Protein AF-A0A1F6ZRH9-F1 (afdb_monomer_lite)

Sequence (198 aa):
MVKKRVEKGTSKGLILGIVGIICFVLMFLVFSIASYLFLIMVVCSIAGLVYSIKDKKKGKKYTLFGIILNITVLLIWALMVLWIVLLIIFNLGDPVGPCAGVKVIIVNARSSDNSITINRLAGGPEVNVVDTKVAVNGALVKITSPEDKSLRELETKTYIVDYDIETGDLIDIAPVIENEEGQQFTCSISDRTKWFKI

Structure (mmCIF, N/CA/C/O backbone):
data_AF-A0A1F6ZRH9-F1
#
_entry.id   AF-A0A1F6ZRH9-F1
#
loop_
_atom_site.group_PDB
_atom_site.id
_atom_site.type_symbol
_atom_site.label_atom_id
_atom_site.label_alt_id
_atom_site.label_comp_id
_atom_site.label_asym_id
_atom_site.label_entity_id
_atom_site.label_seq_id
_atom_site.pdbx_PDB_ins_code
_atom_site.Cartn_x
_atom_site.Cartn_y
_atom_site.Cartn_z
_atom_site.occupancy
_atom_site.B_iso_or_equiv
_atom_site.auth_seq_id
_atom_site.auth_comp_id
_atom_site.auth_asym_id
_atom_site.auth_atom_id
_atom_site.pdbx_PDB_model_num
ATOM 1 N N . MET A 1 1 ? -60.632 -22.561 46.428 1.00 44.16 1 MET A N 1
ATOM 2 C CA . MET A 1 1 ? -59.560 -23.252 45.671 1.00 44.16 1 MET A CA 1
ATOM 3 C C . MET A 1 1 ? -59.434 -22.609 44.296 1.00 44.16 1 MET A C 1
ATOM 5 O O . MET A 1 1 ? -60.432 -22.522 43.598 1.00 44.16 1 MET A O 1
ATOM 9 N N . VAL A 1 2 ? -58.244 -22.122 43.932 1.00 47.97 2 VAL A N 1
ATOM 10 C CA . VAL A 1 2 ? -57.958 -21.429 42.659 1.00 47.97 2 VAL A CA 1
ATOM 11 C C . VAL A 1 2 ? -57.201 -22.379 41.723 1.00 47.97 2 VAL A C 1
ATOM 13 O O . VAL A 1 2 ? -56.220 -22.981 42.152 1.00 47.97 2 VAL A O 1
ATOM 16 N N . LYS A 1 3 ? -57.600 -22.487 40.446 1.00 43.97 3 LYS A N 1
ATOM 17 C CA . LYS A 1 3 ? -56.803 -23.128 39.379 1.00 43.97 3 LYS A CA 1
ATOM 18 C C . LYS A 1 3 ? -56.465 -22.101 38.290 1.00 43.97 3 LYS A C 1
ATOM 20 O O . LYS A 1 3 ? -57.356 -21.610 37.606 1.00 43.97 3 LYS A O 1
ATOM 25 N N . LYS A 1 4 ? -55.170 -21.798 38.135 1.00 46.34 4 LYS A N 1
ATOM 26 C CA . LYS A 1 4 ? -54.579 -21.030 37.021 1.00 46.34 4 LYS A CA 1
ATOM 27 C C . LYS A 1 4 ? -54.373 -21.936 35.795 1.00 46.34 4 LYS A C 1
ATOM 29 O O . LYS A 1 4 ? -53.959 -23.081 35.959 1.00 46.34 4 LYS A O 1
ATOM 34 N N . ARG A 1 5 ? -54.570 -21.405 34.581 1.00 48.31 5 ARG A N 1
ATOM 35 C CA . ARG A 1 5 ? -54.027 -21.950 33.319 1.00 48.31 5 ARG A CA 1
ATOM 36 C C . ARG A 1 5 ? -52.965 -20.995 32.763 1.00 48.31 5 ARG A C 1
ATOM 38 O O . ARG A 1 5 ? -53.116 -19.785 32.875 1.00 48.31 5 ARG A O 1
ATOM 45 N N . VAL A 1 6 ? -51.894 -21.573 32.223 1.00 45.25 6 VAL A N 1
ATOM 46 C CA . VAL A 1 6 ? -50.681 -20.916 31.711 1.00 45.25 6 VAL A CA 1
ATOM 47 C C . VAL A 1 6 ? -50.752 -20.859 30.180 1.00 45.25 6 VAL A C 1
ATOM 49 O O . VAL A 1 6 ? -51.007 -21.883 29.548 1.00 45.25 6 VAL A O 1
ATOM 52 N N . GLU A 1 7 ? -50.532 -19.681 29.595 1.00 47.81 7 GLU A N 1
ATOM 53 C CA . GLU A 1 7 ? -50.403 -19.452 28.147 1.00 47.81 7 GLU A CA 1
ATOM 54 C C . GLU A 1 7 ? -49.028 -19.908 27.616 1.00 47.81 7 GLU A C 1
ATOM 56 O O . GLU A 1 7 ? -47.998 -19.707 28.263 1.00 47.81 7 GLU A O 1
ATOM 61 N N . LYS A 1 8 ? -49.000 -20.510 26.416 1.00 50.59 8 LYS A N 1
ATOM 62 C CA . LYS A 1 8 ? -47.777 -20.893 25.686 1.00 50.59 8 LYS A CA 1
ATOM 63 C C . LYS A 1 8 ? -47.167 -19.663 25.000 1.00 50.59 8 LYS A C 1
ATOM 65 O O . LYS A 1 8 ? -47.669 -19.220 23.974 1.00 50.59 8 LYS A O 1
ATOM 70 N N . GLY A 1 9 ? -46.072 -19.142 25.552 1.00 51.75 9 GLY A N 1
ATOM 71 C CA . GLY A 1 9 ? -45.273 -18.075 24.942 1.00 51.75 9 GLY A CA 1
ATOM 72 C C . GLY A 1 9 ? -44.263 -18.605 23.920 1.00 51.75 9 GLY A C 1
ATOM 73 O O . GLY A 1 9 ? -43.518 -19.543 24.201 1.00 51.75 9 GLY A O 1
ATOM 74 N N . THR A 1 10 ? -44.203 -17.974 22.748 1.00 54.00 10 THR A N 1
ATOM 75 C CA . THR A 1 10 ? -43.068 -18.059 21.820 1.00 54.00 10 THR A CA 1
ATOM 76 C C . THR A 1 10 ? -41.785 -17.644 22.544 1.00 54.00 10 THR A C 1
ATOM 78 O O . THR A 1 10 ? -41.743 -16.631 23.247 1.00 54.00 10 THR A O 1
ATOM 81 N N . SER A 1 11 ? -40.737 -18.461 22.415 1.00 54.62 11 SER A N 1
ATOM 82 C CA . SER A 1 11 ? -39.459 -18.254 23.099 1.00 54.62 11 SER A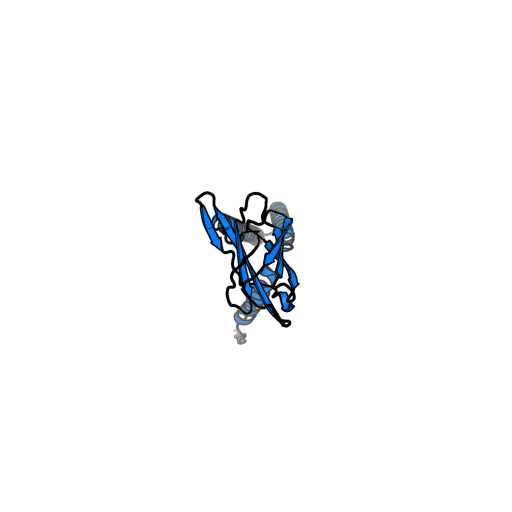 CA 1
ATOM 83 C C . SER A 1 11 ? -38.834 -16.922 22.682 1.00 54.62 11 SER A C 1
ATOM 85 O O . SER A 1 11 ? -38.351 -16.758 21.561 1.00 54.62 11 SER A O 1
ATOM 87 N N . LYS A 1 12 ? -38.807 -15.975 23.624 1.00 51.31 12 LYS A N 1
ATOM 88 C CA . LYS A 1 12 ? -38.198 -14.642 23.491 1.00 51.31 12 LYS A CA 1
ATOM 89 C C . LYS A 1 12 ? -36.699 -14.684 23.136 1.00 51.31 12 LYS A C 1
ATOM 91 O O . LYS A 1 12 ? -36.139 -13.654 22.777 1.00 51.31 12 LYS A O 1
ATOM 96 N N . GLY A 1 13 ? -36.058 -15.855 23.199 1.00 51.09 13 GLY A N 1
ATOM 97 C CA . GLY A 1 13 ? -34.644 -16.039 22.869 1.00 51.09 13 GLY A CA 1
ATOM 98 C C . GLY A 1 13 ? -34.312 -15.862 21.384 1.00 51.09 13 GLY A C 1
ATOM 99 O O . GLY A 1 13 ? -33.250 -15.341 21.065 1.00 51.09 13 GLY A O 1
ATOM 100 N N . LEU A 1 14 ? -35.224 -16.219 20.473 1.00 45.31 14 LEU A N 1
ATOM 101 C CA . LEU A 1 14 ? -34.959 -16.162 19.025 1.00 45.31 14 LEU A CA 1
ATOM 102 C C . LEU A 1 14 ? -34.987 -14.715 18.496 1.00 45.31 14 LEU A C 1
ATOM 104 O O . LEU A 1 14 ? -34.179 -14.335 17.654 1.00 45.31 14 LEU A O 1
ATOM 108 N N . ILE A 1 15 ? -35.845 -13.874 19.082 1.00 54.75 15 ILE A N 1
ATOM 109 C CA . ILE A 1 15 ? -35.899 -12.431 18.803 1.00 54.75 15 ILE A CA 1
ATOM 110 C C . ILE A 1 15 ? -34.685 -11.714 19.423 1.00 54.75 15 ILE A C 1
ATOM 112 O O . ILE A 1 15 ? -34.105 -10.843 18.780 1.00 54.75 15 ILE A O 1
ATOM 116 N N . LEU A 1 16 ? -34.231 -12.121 20.619 1.00 51.47 16 LEU A N 1
ATOM 117 C CA . LEU A 1 16 ? -33.005 -11.581 21.229 1.00 51.47 16 LEU A CA 1
ATOM 118 C C . LEU A 1 16 ? -31.740 -11.899 20.412 1.00 51.47 16 LEU A C 1
ATOM 120 O O . LEU A 1 16 ? -30.844 -11.061 20.331 1.00 51.47 16 LEU A O 1
ATOM 124 N N . GLY A 1 17 ? -31.669 -13.081 19.792 1.00 48.00 17 GLY A N 1
ATOM 125 C CA . GLY A 1 17 ? -30.512 -13.493 18.992 1.00 48.00 17 GLY A CA 1
ATOM 126 C C . GLY A 1 17 ? -30.340 -12.678 17.708 1.00 48.00 17 GLY A C 1
ATOM 127 O O . GLY A 1 17 ? -29.235 -12.248 17.390 1.00 48.00 17 GLY A O 1
ATOM 128 N N . ILE A 1 18 ? -31.436 -12.392 17.002 1.00 54.47 18 ILE A N 1
ATOM 129 C CA . ILE A 1 18 ? -31.397 -11.639 15.737 1.00 54.47 18 ILE A CA 1
ATOM 130 C C . ILE A 1 18 ? -31.107 -10.149 15.989 1.00 54.47 18 ILE A C 1
ATOM 132 O O . ILE A 1 18 ? -30.337 -9.538 15.249 1.00 54.47 18 ILE A O 1
ATOM 136 N N . VAL A 1 19 ? -31.631 -9.578 17.082 1.00 55.22 19 VAL A N 1
ATOM 137 C CA . VAL A 1 19 ? -31.298 -8.203 17.506 1.00 55.22 19 VAL A CA 1
ATOM 138 C C . VAL A 1 19 ? -29.817 -8.084 17.903 1.00 55.22 19 VAL A C 1
ATOM 140 O O . VAL A 1 19 ? -29.183 -7.076 17.601 1.00 55.22 19 VAL A O 1
ATOM 143 N N . GLY A 1 20 ? -29.228 -9.131 18.493 1.00 51.53 20 GLY A N 1
ATOM 144 C CA . GLY A 1 20 ? -27.797 -9.178 18.811 1.00 51.53 20 GLY A CA 1
ATOM 145 C C . GLY A 1 20 ? -26.885 -9.142 17.578 1.00 51.53 20 GLY A C 1
ATOM 146 O O . GLY A 1 20 ? -25.888 -8.424 17.581 1.00 51.53 20 GLY A O 1
ATOM 147 N N . ILE A 1 21 ? -27.251 -9.848 16.502 1.00 48.44 21 ILE A N 1
ATOM 148 C CA . ILE A 1 21 ? -26.458 -9.909 15.259 1.00 48.44 21 ILE A CA 1
ATOM 149 C C . ILE A 1 21 ? -26.486 -8.561 14.519 1.00 48.44 21 ILE A C 1
ATOM 151 O O . ILE A 1 21 ? -25.463 -8.118 14.006 1.00 48.44 21 ILE A O 1
ATOM 155 N N . ILE A 1 22 ? -27.615 -7.847 14.544 1.00 51.41 22 ILE A N 1
ATOM 156 C CA . ILE A 1 22 ? -27.738 -6.515 13.927 1.00 51.41 22 ILE A CA 1
ATOM 157 C C . ILE A 1 22 ? -26.990 -5.447 14.752 1.00 51.41 22 ILE A C 1
ATOM 159 O O . ILE A 1 22 ? -26.312 -4.592 14.182 1.00 51.41 22 ILE A O 1
ATOM 163 N N . CYS A 1 23 ? -27.018 -5.527 16.088 1.00 47.81 23 CYS A N 1
ATOM 164 C CA . CYS A 1 23 ? -26.224 -4.648 16.958 1.00 47.81 23 CYS A CA 1
ATOM 165 C C . CYS A 1 23 ? -24.706 -4.879 16.831 1.00 47.81 23 CYS A C 1
ATOM 167 O O . CYS A 1 23 ? -23.939 -3.924 16.938 1.00 47.81 23 CYS A O 1
ATOM 169 N N . PHE A 1 24 ? -24.263 -6.111 16.560 1.00 50.59 24 PHE A N 1
ATOM 170 C CA . PHE A 1 24 ? -22.852 -6.433 16.316 1.00 50.59 24 PHE A CA 1
ATOM 171 C C . PHE A 1 24 ? -22.341 -5.835 14.992 1.00 50.59 24 PHE A C 1
ATOM 173 O O . PHE A 1 24 ? -21.246 -5.277 14.943 1.00 50.59 24 PHE A O 1
ATOM 180 N N . VAL A 1 25 ? -23.173 -5.853 13.943 1.00 49.31 25 VAL A N 1
ATOM 181 C CA . VAL A 1 25 ? -22.881 -5.213 12.646 1.00 49.31 25 VAL A CA 1
ATOM 182 C C . VAL A 1 25 ? -22.823 -3.678 12.765 1.00 49.31 25 VAL A C 1
ATOM 184 O O . VAL A 1 25 ? -22.003 -3.043 12.107 1.00 49.31 25 VAL A O 1
ATOM 187 N N . LEU A 1 26 ? -23.612 -3.073 13.663 1.00 48.53 26 LEU A N 1
ATOM 188 C CA . LEU A 1 26 ? -23.541 -1.636 13.980 1.00 48.53 26 LEU A CA 1
ATOM 189 C C . LEU A 1 26 ? -22.327 -1.261 14.853 1.00 48.53 26 LEU A C 1
ATOM 191 O O . LEU A 1 26 ? -21.817 -0.147 14.742 1.00 48.53 26 LEU A O 1
ATOM 195 N N . MET A 1 27 ? -21.824 -2.181 15.683 1.00 45.75 27 MET A N 1
ATOM 196 C CA . MET A 1 27 ? -20.649 -1.952 16.537 1.00 45.75 27 MET A CA 1
ATOM 197 C C . MET A 1 27 ? -19.351 -1.729 15.743 1.00 45.75 27 MET A C 1
ATOM 199 O O . MET A 1 27 ? -18.498 -0.961 16.181 1.00 45.75 27 MET A O 1
ATOM 203 N N . PHE A 1 28 ? -19.218 -2.328 14.555 1.00 46.47 28 PHE A N 1
ATOM 204 C CA . PHE A 1 28 ? -18.047 -2.150 13.683 1.00 46.47 28 PHE A CA 1
ATOM 205 C C . PHE A 1 28 ? -17.999 -0.784 12.971 1.00 46.47 28 PHE A C 1
ATOM 207 O O . PHE A 1 28 ? -16.926 -0.330 12.585 1.00 46.47 28 PHE A O 1
ATOM 214 N N . LEU A 1 29 ? -19.135 -0.088 12.847 1.00 44.78 29 LEU A N 1
ATOM 215 C CA . LEU A 1 29 ? -19.239 1.244 12.225 1.00 44.78 29 LEU A CA 1
ATOM 216 C C . LEU A 1 29 ? -18.922 2.400 13.197 1.00 44.78 29 LEU A C 1
ATOM 218 O O . LEU A 1 29 ? -18.727 3.537 12.779 1.00 44.78 29 LEU A O 1
ATOM 222 N N . VAL A 1 30 ? -18.871 2.116 14.503 1.00 47.53 30 VAL A N 1
ATOM 223 C CA . VAL A 1 30 ? -18.966 3.092 15.600 1.00 47.53 30 VAL A CA 1
ATOM 224 C C . VAL A 1 30 ? -17.648 3.221 16.376 1.00 47.53 30 VAL A C 1
ATOM 226 O O . VAL A 1 30 ? -17.654 3.779 17.452 1.00 47.53 30 VAL A O 1
ATOM 229 N N . PHE A 1 31 ? -16.478 2.798 15.890 1.00 50.41 31 PHE A N 1
ATOM 230 C CA . PHE A 1 31 ? -15.234 2.875 16.696 1.00 50.41 31 PHE A CA 1
ATOM 231 C C . PHE A 1 31 ? -14.854 4.302 17.174 1.00 50.41 31 PHE A C 1
ATOM 233 O O . PHE A 1 31 ? -14.264 4.454 18.242 1.00 50.41 31 PHE A O 1
ATOM 240 N N . SER A 1 32 ? -15.263 5.357 16.454 1.00 54.00 32 SER A N 1
ATOM 241 C CA . SER A 1 32 ? -15.067 6.763 16.865 1.00 54.00 32 SER A CA 1
ATOM 242 C C . SER A 1 32 ? -16.185 7.311 17.772 1.00 54.00 32 SER A C 1
ATOM 244 O O . SER A 1 32 ? -15.924 8.146 18.627 1.00 54.00 32 SER A O 1
ATOM 246 N N . ILE A 1 33 ? -17.420 6.813 17.647 1.00 53.22 33 ILE A N 1
ATOM 247 C CA . ILE A 1 33 ? -18.576 7.223 18.473 1.00 53.22 33 ILE A CA 1
ATOM 248 C C . ILE A 1 33 ? -18.692 6.347 19.744 1.00 53.22 33 ILE A C 1
ATOM 250 O O . ILE A 1 33 ? -19.199 6.796 20.771 1.00 53.22 33 ILE A O 1
ATOM 254 N N . ALA A 1 34 ? -18.163 5.121 19.713 1.00 53.72 34 ALA A N 1
ATOM 255 C CA . ALA A 1 34 ? -18.126 4.156 20.810 1.00 53.72 34 ALA A CA 1
ATOM 256 C C . ALA A 1 34 ? -17.319 4.692 21.984 1.00 53.72 34 ALA A C 1
ATOM 258 O O . ALA A 1 34 ? -17.751 4.537 23.117 1.00 53.72 34 ALA A O 1
ATOM 259 N N . SER A 1 35 ? -16.190 5.357 21.730 1.00 57.44 35 SER A N 1
ATOM 260 C CA . SER A 1 35 ? -15.377 5.971 22.782 1.00 57.44 35 SER A CA 1
ATOM 261 C C . SER A 1 35 ? -16.138 7.088 23.510 1.00 57.44 35 SER A C 1
ATOM 263 O O . SER A 1 35 ? -16.121 7.128 24.740 1.00 57.44 35 SER A O 1
ATOM 265 N N . TYR A 1 36 ? -16.890 7.929 22.786 1.00 55.28 36 TYR A N 1
ATOM 266 C CA . TYR A 1 36 ? -17.735 8.979 23.374 1.00 55.28 36 TYR A CA 1
ATOM 267 C C . TYR A 1 36 ? -18.947 8.419 24.130 1.00 55.28 36 TYR A C 1
ATOM 269 O O . TYR A 1 36 ? -19.204 8.824 25.264 1.00 55.28 36 TYR A O 1
ATOM 277 N N . LEU A 1 37 ? -19.677 7.459 23.552 1.00 58.84 37 LEU A N 1
ATOM 278 C CA . LEU A 1 37 ? -20.804 6.797 24.225 1.00 58.84 37 LEU A CA 1
ATOM 279 C C . LEU A 1 37 ? -20.344 6.004 25.455 1.00 58.84 37 LEU A C 1
ATOM 281 O O . LEU A 1 37 ? -21.040 5.967 26.470 1.00 58.84 37 LEU A O 1
ATOM 285 N N . PHE A 1 38 ? -19.152 5.413 25.392 1.00 62.06 38 PHE A N 1
ATOM 286 C CA . PHE A 1 38 ? -18.534 4.714 26.509 1.00 62.06 38 PHE A CA 1
ATOM 287 C C . PHE A 1 38 ? -18.143 5.680 27.634 1.00 62.06 38 PHE A C 1
ATOM 289 O O . PHE A 1 38 ? -18.463 5.417 28.792 1.00 62.06 38 PHE A O 1
ATOM 296 N N . LEU A 1 39 ? -17.553 6.837 27.308 1.00 57.44 39 LEU A N 1
ATOM 297 C CA . LEU A 1 39 ? -17.257 7.884 28.290 1.00 57.44 39 LEU A CA 1
ATOM 298 C C . LEU A 1 39 ? -18.534 8.344 29.015 1.00 57.44 39 LEU A C 1
ATOM 300 O O . LEU A 1 39 ? -18.553 8.444 30.241 1.00 57.44 39 LEU A O 1
ATOM 304 N N . ILE A 1 40 ? -19.627 8.545 28.271 1.00 61.84 40 ILE A N 1
ATOM 305 C CA . ILE A 1 40 ? -20.936 8.913 28.829 1.00 61.84 40 ILE A CA 1
ATOM 306 C C . ILE A 1 40 ? -21.470 7.804 29.752 1.00 61.84 40 ILE A C 1
ATOM 308 O O . ILE A 1 40 ? -21.906 8.098 30.864 1.00 61.84 40 ILE A O 1
ATOM 312 N N . MET A 1 41 ? -21.387 6.528 29.354 1.00 62.91 41 MET A N 1
ATOM 313 C CA . MET A 1 41 ? -21.817 5.399 30.194 1.00 62.91 41 MET A CA 1
ATOM 314 C C . MET A 1 41 ? -21.010 5.271 31.492 1.00 62.91 41 MET A C 1
ATOM 316 O O . MET A 1 41 ? -21.591 4.986 32.545 1.00 62.91 41 MET A O 1
ATOM 320 N N . VAL A 1 42 ? -19.697 5.509 31.445 1.00 62.78 42 VAL A N 1
ATOM 321 C CA . VAL A 1 42 ? -18.833 5.517 32.635 1.00 62.78 42 VAL A CA 1
ATOM 322 C C . VAL A 1 42 ? -19.230 6.660 33.570 1.00 62.78 42 VAL A C 1
ATOM 324 O O . VAL A 1 42 ? -19.456 6.425 34.758 1.00 62.78 42 VAL A O 1
ATOM 327 N N . VAL A 1 43 ? -19.415 7.874 33.044 1.00 64.56 43 VAL A N 1
ATOM 328 C CA . VAL A 1 43 ? -19.846 9.040 33.835 1.00 64.56 43 VAL A CA 1
ATOM 329 C C . VAL A 1 43 ? -21.217 8.800 34.476 1.00 64.56 43 VAL A C 1
ATOM 331 O O . VAL A 1 43 ? -21.385 9.035 35.674 1.00 64.56 43 VAL A O 1
ATOM 334 N N . CYS A 1 44 ? -22.186 8.262 33.729 1.00 64.81 44 CYS A N 1
ATOM 335 C CA . CYS A 1 44 ? -23.506 7.919 34.259 1.00 64.81 44 CYS A CA 1
ATOM 336 C C . CYS A 1 44 ? -23.447 6.818 35.331 1.00 64.81 44 CYS A C 1
ATOM 338 O O . CYS A 1 44 ? -24.184 6.889 36.315 1.00 64.81 44 CYS A O 1
ATOM 340 N N . SER A 1 45 ? -22.560 5.829 35.184 1.00 62.91 45 SER A N 1
ATOM 341 C CA . SER A 1 45 ? -22.399 4.739 36.159 1.00 62.91 45 SER A CA 1
ATOM 342 C C . SER A 1 45 ? -21.746 5.210 37.460 1.00 62.91 45 SER A C 1
ATOM 344 O O . SER A 1 45 ? -22.190 4.812 38.542 1.00 62.91 45 SER A O 1
ATOM 346 N N . ILE A 1 46 ? -20.758 6.109 37.375 1.00 66.12 46 ILE A N 1
ATOM 347 C CA . ILE A 1 46 ? -20.132 6.756 38.539 1.00 66.12 46 ILE A CA 1
ATOM 348 C C . ILE A 1 46 ? -21.149 7.651 39.250 1.00 66.12 46 ILE A C 1
ATOM 350 O O . ILE A 1 46 ? -21.313 7.552 40.467 1.00 66.12 46 ILE A O 1
ATOM 354 N N . ALA A 1 47 ? -21.887 8.478 38.502 1.00 64.94 47 ALA A N 1
ATOM 355 C CA . ALA A 1 47 ? -22.938 9.319 39.065 1.00 64.94 47 ALA A CA 1
ATOM 356 C C . ALA A 1 47 ? -24.008 8.468 39.769 1.00 64.94 47 ALA A C 1
ATOM 358 O O . ALA A 1 47 ? -24.344 8.727 40.925 1.00 64.94 47 ALA A O 1
ATOM 359 N N . GLY A 1 48 ? -24.489 7.400 39.124 1.00 66.12 48 GLY A N 1
ATOM 360 C CA . GLY A 1 48 ? -25.459 6.467 39.699 1.00 66.12 48 GLY A CA 1
ATOM 361 C C . GLY A 1 48 ? -24.966 5.792 40.983 1.00 66.12 48 GLY A C 1
ATOM 362 O O . GLY A 1 48 ? -25.733 5.666 41.939 1.00 66.12 48 GLY A O 1
ATOM 363 N N . LEU A 1 49 ? -23.682 5.427 41.052 1.00 65.19 49 LEU A N 1
ATOM 364 C CA . LEU A 1 49 ? -23.071 4.867 42.258 1.00 65.19 49 LEU A CA 1
ATOM 365 C C . LEU A 1 49 ? -23.016 5.897 43.397 1.00 65.19 49 LEU A C 1
ATOM 367 O O . LEU A 1 49 ? -23.421 5.591 44.518 1.00 65.19 49 LEU A O 1
ATOM 371 N N . VAL A 1 50 ? -22.595 7.134 43.112 1.00 68.56 50 VAL A N 1
ATOM 372 C CA . VAL A 1 50 ? -22.553 8.231 44.097 1.00 68.56 50 VAL A CA 1
ATOM 373 C C . VAL A 1 50 ? -23.952 8.534 44.638 1.00 68.56 50 VAL A C 1
ATOM 375 O O . VAL A 1 50 ? -24.134 8.633 45.855 1.00 68.56 50 VAL A O 1
ATOM 378 N N . TYR A 1 51 ? -24.962 8.615 43.766 1.00 65.56 51 TYR A N 1
ATOM 379 C CA . TYR A 1 51 ? -26.350 8.806 44.191 1.00 65.56 51 TYR A CA 1
ATOM 380 C C . TYR A 1 51 ? -26.867 7.609 44.995 1.00 65.56 51 TYR A C 1
ATOM 382 O O . TYR A 1 51 ? -27.517 7.810 46.018 1.00 65.56 51 TYR A O 1
ATOM 390 N N . SER A 1 52 ? -26.527 6.374 44.613 1.00 61.72 52 SER A N 1
ATOM 391 C CA . SER A 1 52 ? -26.930 5.175 45.358 1.00 61.72 52 SER A CA 1
ATOM 392 C C . SER A 1 52 ? -26.283 5.071 46.743 1.00 61.72 52 SER A C 1
ATOM 394 O O . SER A 1 52 ? -26.888 4.483 47.638 1.00 61.72 52 SER A O 1
ATOM 396 N N . ILE A 1 53 ? -25.072 5.600 46.936 1.00 65.44 53 ILE A N 1
ATOM 397 C CA . ILE A 1 53 ? -24.401 5.637 48.246 1.00 65.44 53 ILE A CA 1
ATOM 398 C C . ILE A 1 53 ? -25.005 6.738 49.130 1.00 65.44 53 ILE A C 1
ATOM 400 O O . ILE A 1 53 ? -25.139 6.564 50.345 1.00 65.44 53 ILE A O 1
ATOM 404 N N . LYS A 1 54 ? -25.399 7.866 48.525 1.00 63.97 54 LYS A N 1
ATOM 405 C CA . LYS A 1 54 ? -26.008 9.005 49.225 1.00 63.97 54 LYS A CA 1
ATOM 406 C C . LYS A 1 54 ? -27.454 8.718 49.646 1.00 63.97 54 LYS A C 1
ATOM 408 O O . LYS A 1 54 ? -27.883 9.144 50.717 1.00 63.97 54 LYS A O 1
ATOM 413 N N . ASP A 1 55 ? -28.183 7.940 48.851 1.00 60.53 55 ASP A N 1
ATOM 414 C CA . ASP A 1 55 ? -29.590 7.599 49.067 1.00 60.53 55 ASP A CA 1
ATOM 415 C C . ASP A 1 55 ? -29.731 6.310 49.913 1.00 60.53 55 ASP A C 1
ATOM 417 O O . ASP A 1 55 ? -30.265 5.291 49.475 1.00 60.53 55 ASP A O 1
ATOM 421 N N . LYS A 1 56 ? -29.253 6.347 51.170 1.00 56.28 56 LYS A N 1
ATOM 422 C CA . LYS A 1 56 ? -29.276 5.212 52.132 1.00 56.28 56 LYS A CA 1
ATOM 423 C C . LYS A 1 56 ? -30.681 4.659 52.457 1.00 56.28 56 LYS A C 1
ATOM 425 O O . LYS A 1 56 ? -30.799 3.701 53.218 1.00 56.28 56 LYS A O 1
ATOM 430 N N . LYS A 1 57 ? -31.751 5.263 51.926 1.00 56.88 57 LYS A N 1
ATOM 431 C CA . LYS A 1 57 ? -33.154 4.907 52.196 1.00 56.88 57 LYS A CA 1
ATOM 432 C C . LYS A 1 57 ? -33.761 3.919 51.193 1.00 56.88 57 LYS A C 1
ATOM 434 O O . LYS A 1 57 ? -34.838 3.391 51.464 1.00 56.88 57 LYS A O 1
ATOM 439 N N . LYS A 1 58 ? -33.107 3.631 50.062 1.00 56.00 58 LYS A N 1
ATOM 440 C CA . LYS A 1 58 ? -33.602 2.647 49.082 1.00 56.00 58 LYS A CA 1
ATOM 441 C C . LYS A 1 58 ? -33.000 1.274 49.376 1.00 56.00 58 LYS A C 1
ATOM 443 O O . LYS A 1 58 ? -31.794 1.132 49.529 1.00 56.00 58 LYS A O 1
ATOM 448 N N . GLY A 1 59 ? -33.861 0.267 49.534 1.00 61.94 59 GLY A N 1
ATOM 449 C CA . GLY A 1 59 ? -33.497 -1.041 50.089 1.00 61.94 59 GLY A CA 1
ATOM 450 C C . GLY A 1 59 ? -32.333 -1.746 49.378 1.00 61.94 59 GLY A C 1
ATOM 451 O O . GLY A 1 59 ? -32.133 -1.577 48.175 1.00 61.94 59 GLY A O 1
ATOM 452 N N . LYS A 1 60 ? -31.624 -2.608 50.130 1.00 66.12 60 LYS A N 1
ATOM 453 C CA . LYS A 1 60 ? -30.394 -3.347 49.752 1.00 66.12 60 LYS A CA 1
ATOM 454 C C . LYS A 1 60 ? -30.338 -3.880 48.310 1.00 66.12 60 LYS A C 1
ATOM 456 O O . LYS A 1 60 ? -29.257 -3.960 47.740 1.00 66.12 60 LYS A O 1
ATOM 461 N N . LYS A 1 61 ? -31.477 -4.255 47.717 1.00 69.25 61 LYS A N 1
ATOM 462 C CA . LYS A 1 61 ? -31.562 -4.819 46.359 1.00 69.25 61 LYS A CA 1
ATOM 463 C C . LYS A 1 61 ? -31.164 -3.824 45.258 1.00 69.25 61 LYS A C 1
ATOM 465 O O . LYS A 1 61 ? -30.512 -4.229 44.303 1.00 69.25 61 LYS A O 1
ATOM 470 N N . TYR A 1 62 ? -31.512 -2.542 45.398 1.00 62.78 62 TYR A N 1
ATOM 471 C CA . TYR A 1 62 ? -31.204 -1.521 44.385 1.00 62.78 62 TYR A CA 1
ATOM 472 C C . TYR A 1 62 ? -29.727 -1.123 44.407 1.00 62.78 62 TYR A C 1
ATOM 474 O O . TYR A 1 62 ? -29.108 -0.980 43.356 1.00 62.78 62 TYR A O 1
ATOM 482 N N . THR A 1 63 ? -29.142 -1.040 45.603 1.00 67.56 63 THR A N 1
ATOM 483 C CA . THR A 1 63 ? -27.704 -0.815 45.782 1.00 67.56 63 THR A CA 1
ATOM 484 C C . THR A 1 63 ? -26.890 -1.974 45.207 1.00 67.56 63 THR A C 1
ATOM 486 O O . THR A 1 63 ? -25.915 -1.748 44.499 1.00 67.56 63 THR A O 1
ATOM 489 N N . LEU A 1 64 ? -27.322 -3.221 45.445 1.00 71.75 64 LEU A N 1
ATOM 490 C CA . LEU A 1 64 ? -26.655 -4.409 44.907 1.00 71.75 64 LEU A CA 1
ATOM 491 C C . LEU A 1 64 ? -26.676 -4.429 43.369 1.00 71.75 64 LEU A C 1
ATOM 493 O O . LEU A 1 64 ? -25.656 -4.708 42.747 1.00 71.75 64 LEU A O 1
ATOM 497 N N . PHE A 1 65 ? -27.814 -4.086 42.756 1.00 71.44 65 PHE A N 1
ATOM 498 C CA . PHE A 1 65 ? -27.936 -4.014 41.298 1.00 71.44 65 PHE A CA 1
ATOM 499 C C . PHE A 1 65 ? -27.008 -2.951 40.690 1.00 71.44 65 PHE A C 1
ATOM 501 O O . PHE A 1 65 ? -26.336 -3.225 39.699 1.00 71.44 65 PHE A O 1
ATOM 508 N N . GLY A 1 66 ? -26.905 -1.769 41.311 1.00 67.81 66 GLY A N 1
ATOM 509 C CA . GLY A 1 66 ? -26.001 -0.705 40.855 1.00 67.81 66 GLY A CA 1
ATOM 510 C C . GLY A 1 66 ? -24.515 -1.076 40.943 1.00 67.81 66 GLY A C 1
ATOM 511 O O . GLY A 1 66 ? -23.731 -0.690 40.074 1.00 67.81 66 GLY A O 1
ATOM 512 N N . ILE A 1 67 ? -24.133 -1.862 41.955 1.00 74.12 67 ILE A N 1
ATOM 513 C CA . ILE A 1 67 ? -22.770 -2.395 42.098 1.00 74.12 67 ILE A CA 1
ATOM 514 C C . ILE A 1 67 ? -22.482 -3.431 41.007 1.00 74.12 67 ILE A C 1
ATOM 516 O O . ILE A 1 67 ? -21.455 -3.336 40.341 1.00 74.12 67 ILE A O 1
ATOM 520 N N . ILE A 1 68 ? -23.394 -4.387 40.791 1.00 75.62 68 ILE A N 1
ATOM 521 C CA . ILE A 1 68 ? -23.233 -5.427 39.761 1.00 75.62 68 ILE A CA 1
ATOM 522 C C . ILE A 1 68 ? -23.091 -4.788 38.378 1.00 75.62 68 ILE A C 1
ATOM 524 O O . ILE A 1 68 ? -22.167 -5.136 37.648 1.00 75.62 68 ILE A O 1
ATOM 528 N N . LEU A 1 69 ? -23.943 -3.810 38.052 1.00 73.62 69 LEU A N 1
ATOM 529 C CA . LEU A 1 69 ? -23.882 -3.091 36.781 1.00 73.62 69 LEU A CA 1
ATOM 530 C C . LEU A 1 69 ? -22.509 -2.429 36.575 1.00 73.62 69 LEU A C 1
ATOM 532 O O . LEU A 1 69 ? -21.889 -2.630 35.535 1.00 73.62 69 LEU A O 1
ATOM 536 N N . ASN A 1 70 ? -22.001 -1.704 37.578 1.00 71.81 70 ASN A N 1
ATOM 537 C CA . ASN A 1 70 ? -20.681 -1.064 37.509 1.00 71.81 70 ASN A CA 1
ATOM 538 C C . ASN A 1 70 ? -19.547 -2.077 37.292 1.00 71.81 70 ASN A C 1
ATOM 540 O O . ASN A 1 70 ? -18.673 -1.848 36.457 1.00 71.81 70 ASN A O 1
ATOM 544 N N . ILE A 1 71 ? -19.570 -3.209 38.003 1.00 78.50 71 ILE A N 1
ATOM 545 C CA . ILE A 1 71 ? -18.563 -4.268 37.841 1.00 78.50 71 ILE A CA 1
ATOM 546 C C . ILE A 1 71 ? -18.608 -4.835 36.420 1.00 78.50 71 ILE A C 1
ATOM 548 O O . ILE A 1 71 ? -17.561 -5.033 35.810 1.00 78.50 71 ILE A O 1
ATOM 552 N N . THR A 1 72 ? -19.800 -5.061 35.863 1.00 75.38 72 THR A N 1
ATOM 553 C CA . THR A 1 72 ? -19.942 -5.544 34.484 1.00 75.38 72 THR A CA 1
ATOM 554 C C . THR A 1 72 ? -19.377 -4.546 33.472 1.00 75.38 72 THR A C 1
ATOM 556 O O . THR A 1 72 ? -18.657 -4.961 32.566 1.00 75.38 72 THR A O 1
ATOM 559 N N . VAL A 1 73 ? -19.632 -3.240 33.639 1.00 73.50 73 VAL A N 1
ATOM 560 C CA . VAL A 1 73 ? -19.061 -2.207 32.753 1.00 73.50 73 VAL A CA 1
ATOM 561 C C . VAL A 1 73 ? -17.531 -2.195 32.829 1.00 73.50 73 VAL A C 1
ATOM 563 O O . VAL A 1 73 ? -16.868 -2.175 31.792 1.00 73.50 73 VAL A O 1
ATOM 566 N N . LEU A 1 74 ? -16.961 -2.273 34.036 1.00 75.75 74 LEU A N 1
ATOM 567 C CA . LEU A 1 74 ? -15.507 -2.331 34.226 1.00 75.75 74 LEU A CA 1
ATOM 568 C C . LEU A 1 74 ? -14.884 -3.588 33.607 1.00 75.75 74 LEU A C 1
ATOM 570 O O . LEU A 1 74 ? -13.807 -3.512 33.021 1.00 75.75 74 LEU A O 1
ATOM 574 N N . LEU A 1 75 ? -15.560 -4.736 33.698 1.00 81.00 75 LEU A N 1
ATOM 575 C CA . LEU A 1 75 ? -15.075 -5.986 33.115 1.00 81.00 75 LEU A CA 1
ATOM 576 C C . LEU A 1 75 ? -15.036 -5.919 31.581 1.00 81.00 75 LEU A C 1
ATOM 578 O O . LEU A 1 75 ? -14.050 -6.322 30.969 1.00 81.00 75 LEU A O 1
ATOM 582 N N . ILE A 1 76 ? -16.088 -5.369 30.964 1.00 79.19 76 ILE A N 1
ATOM 583 C CA . ILE A 1 76 ? -16.141 -5.154 29.511 1.00 79.19 76 ILE A CA 1
ATOM 584 C C . ILE A 1 76 ? -15.006 -4.220 29.075 1.00 79.19 76 ILE A C 1
ATOM 586 O O . ILE A 1 76 ? -14.346 -4.484 28.072 1.00 79.19 76 ILE A O 1
ATOM 590 N N . TRP A 1 77 ? -14.730 -3.169 29.852 1.00 72.31 77 TRP A N 1
ATOM 591 C CA . TRP A 1 77 ? -13.622 -2.257 29.574 1.00 72.31 77 TRP A CA 1
ATOM 592 C C . TRP A 1 77 ? -12.263 -2.949 29.624 1.00 72.31 77 TRP A C 1
ATOM 594 O O . TRP A 1 77 ? -11.477 -2.817 28.689 1.00 72.31 77 TRP A O 1
ATOM 604 N N . ALA A 1 78 ? -12.003 -3.726 30.677 1.00 73.62 78 ALA A N 1
ATOM 605 C CA . ALA A 1 78 ? -10.753 -4.463 30.815 1.00 73.62 78 ALA A CA 1
ATOM 606 C C . ALA A 1 78 ? -10.532 -5.423 29.634 1.00 73.62 78 ALA A C 1
ATOM 608 O O . ALA A 1 78 ? -9.421 -5.506 29.116 1.00 73.62 78 ALA A O 1
ATOM 609 N N . LEU A 1 79 ? -11.592 -6.087 29.158 1.00 81.19 79 LEU A N 1
ATOM 610 C CA . LEU A 1 79 ? -11.534 -6.947 27.975 1.00 81.19 79 LEU A CA 1
ATOM 611 C C . LEU A 1 79 ? -11.276 -6.160 26.684 1.00 81.19 79 LEU A C 1
ATOM 613 O O . LEU A 1 79 ? -10.484 -6.613 25.864 1.00 81.19 79 LEU A O 1
ATOM 617 N N . MET A 1 80 ? -11.888 -4.984 26.502 1.00 75.62 80 MET A N 1
ATOM 618 C CA . MET A 1 80 ? -11.614 -4.132 25.338 1.00 75.62 80 MET A CA 1
ATOM 619 C C . MET A 1 80 ? -10.176 -3.614 25.327 1.00 75.62 80 MET A C 1
ATOM 621 O O . MET A 1 80 ? -9.523 -3.672 24.291 1.00 75.62 80 MET A O 1
ATOM 625 N N . VAL A 1 81 ? -9.667 -3.134 26.466 1.00 73.44 81 VAL A N 1
ATOM 626 C CA . VAL A 1 81 ? -8.274 -2.678 26.586 1.00 73.44 81 VAL A CA 1
ATOM 627 C C . VAL A 1 81 ? -7.321 -3.832 26.324 1.00 73.44 81 VAL A C 1
ATOM 629 O O . VAL A 1 81 ? -6.393 -3.678 25.538 1.00 73.44 81 VAL A O 1
ATOM 632 N N . LEU A 1 82 ? -7.576 -4.998 26.923 1.00 79.56 82 LEU A N 1
ATOM 633 C CA . LEU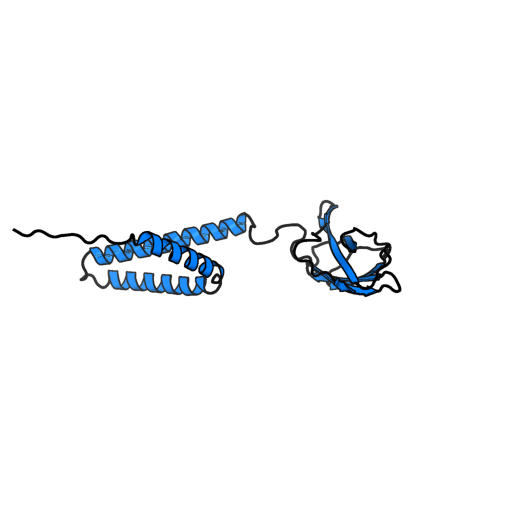 A 1 82 ? -6.789 -6.198 26.664 1.00 79.56 82 LEU A CA 1
ATOM 634 C C . LEU A 1 82 ? -6.798 -6.541 25.173 1.00 79.56 82 LEU A C 1
ATOM 636 O O . LEU A 1 82 ? -5.747 -6.808 24.611 1.00 79.56 82 LEU A O 1
ATOM 640 N N . TRP A 1 83 ? -7.955 -6.479 24.515 1.00 75.06 83 TRP A N 1
ATOM 641 C CA . TRP A 1 83 ? -8.063 -6.758 23.087 1.00 75.06 83 TRP A CA 1
ATOM 642 C C . TRP A 1 83 ? -7.297 -5.744 22.228 1.00 75.06 83 TRP A C 1
ATOM 644 O O . TRP A 1 83 ? -6.578 -6.155 21.327 1.00 75.06 83 TRP A O 1
ATOM 654 N N . ILE A 1 84 ? -7.361 -4.445 22.540 1.00 67.44 84 ILE A N 1
ATOM 655 C CA . ILE A 1 84 ? -6.568 -3.406 21.859 1.00 67.44 84 ILE A CA 1
ATOM 656 C C . ILE A 1 84 ? -5.070 -3.645 22.064 1.00 67.44 84 ILE A C 1
ATOM 658 O O . ILE A 1 84 ? -4.302 -3.585 21.111 1.00 67.44 84 ILE A O 1
ATOM 662 N N . VAL A 1 85 ? -4.646 -3.957 23.289 1.00 70.19 85 VAL A N 1
ATOM 663 C CA . VAL A 1 85 ? -3.245 -4.275 23.589 1.00 70.19 85 VAL A CA 1
ATOM 664 C C . VAL A 1 85 ? -2.801 -5.516 22.820 1.00 70.19 85 VAL A C 1
ATOM 666 O O . VAL A 1 85 ? -1.717 -5.510 22.251 1.00 70.19 85 VAL A O 1
ATOM 669 N N . LEU A 1 86 ? -3.640 -6.550 22.730 1.00 70.88 86 LEU A N 1
ATOM 670 C CA . LEU A 1 86 ? -3.361 -7.724 21.905 1.00 70.88 86 LEU A CA 1
ATOM 671 C C . LEU A 1 86 ? -3.276 -7.346 20.421 1.00 70.88 86 LEU A C 1
ATOM 673 O O . LEU A 1 86 ? -2.360 -7.802 19.754 1.00 70.88 86 LEU A O 1
ATOM 677 N N . LEU A 1 87 ? -4.151 -6.481 19.900 1.00 64.38 87 LEU A N 1
ATOM 678 C CA . LEU A 1 87 ? -4.057 -6.004 18.515 1.00 64.38 87 LEU A CA 1
ATOM 679 C C . LEU A 1 87 ? -2.757 -5.240 18.238 1.00 64.38 87 LEU A C 1
ATOM 681 O O . LEU A 1 87 ? -2.201 -5.397 17.154 1.00 64.38 87 LEU A O 1
ATOM 685 N N . ILE A 1 88 ? -2.275 -4.451 19.203 1.00 61.59 88 ILE A N 1
ATOM 686 C CA . ILE A 1 88 ? -1.008 -3.712 19.108 1.00 61.59 88 ILE A CA 1
ATOM 687 C C . ILE A 1 88 ? 0.182 -4.677 19.199 1.00 61.59 88 ILE A C 1
ATOM 689 O O . ILE A 1 88 ? 1.069 -4.633 18.357 1.00 61.59 88 ILE A O 1
ATOM 693 N N . ILE A 1 89 ? 0.198 -5.585 20.182 1.00 63.72 89 ILE A N 1
ATOM 694 C CA . ILE A 1 89 ? 1.292 -6.555 20.377 1.00 63.72 89 ILE A CA 1
ATOM 695 C C . ILE A 1 89 ? 1.383 -7.528 19.198 1.00 63.72 89 ILE A C 1
ATOM 697 O O . ILE A 1 89 ? 2.477 -7.834 18.734 1.00 63.72 89 ILE A O 1
ATOM 701 N N . PHE A 1 90 ? 0.243 -8.011 18.704 1.00 61.75 90 PHE A N 1
ATOM 702 C CA . PHE A 1 90 ? 0.185 -8.896 17.543 1.00 61.75 90 PHE A CA 1
ATOM 703 C C . PHE A 1 90 ? 0.182 -8.141 16.211 1.00 61.75 90 PHE A C 1
ATOM 705 O O . PHE A 1 90 ? 0.108 -8.790 15.171 1.00 61.75 90 PHE A O 1
ATOM 712 N N . ASN A 1 91 ? 0.274 -6.803 16.225 1.00 53.44 91 ASN A N 1
ATOM 713 C CA . ASN A 1 91 ? 0.342 -5.961 15.030 1.00 53.44 91 ASN A CA 1
ATOM 714 C C . ASN A 1 91 ? -0.733 -6.301 13.978 1.00 53.44 91 ASN A C 1
ATOM 716 O O . ASN A 1 91 ? -0.511 -6.237 12.776 1.00 53.44 91 ASN A O 1
ATOM 720 N N . LEU A 1 92 ? -1.933 -6.668 14.435 1.00 52.00 92 LEU A N 1
ATOM 721 C CA . LEU A 1 92 ? -3.032 -7.113 13.570 1.00 52.00 92 LEU A CA 1
ATOM 722 C C . LEU A 1 92 ? -3.750 -5.943 12.867 1.00 52.00 92 LEU A C 1
ATOM 724 O O . LEU A 1 92 ? -4.688 -6.175 12.104 1.00 52.00 92 LEU A O 1
ATOM 728 N N . GLY A 1 93 ? -3.355 -4.698 13.159 1.00 44.00 93 GLY A N 1
ATOM 729 C CA . GLY A 1 93 ? -3.978 -3.473 12.645 1.00 44.00 93 GLY A CA 1
ATOM 730 C C . GLY A 1 93 ? -3.143 -2.684 11.634 1.00 44.00 93 GLY A C 1
ATOM 731 O O . GLY A 1 93 ? -3.730 -1.987 10.809 1.00 44.00 93 GLY A O 1
ATOM 732 N N . ASP A 1 94 ? -1.817 -2.824 11.656 1.00 44.53 94 ASP A N 1
ATOM 733 C CA . ASP A 1 94 ? -0.935 -2.264 10.633 1.00 44.53 94 ASP A CA 1
ATOM 734 C C . ASP A 1 94 ? -0.500 -3.393 9.697 1.00 44.53 94 ASP A C 1
ATOM 736 O O . ASP A 1 94 ? -0.250 -4.508 10.158 1.00 44.53 94 ASP A O 1
ATOM 740 N N . PRO A 1 95 ? -0.401 -3.168 8.377 1.00 48.88 95 PRO A N 1
ATOM 741 C CA . PRO A 1 95 ? 0.247 -4.125 7.498 1.00 48.88 95 PRO A CA 1
ATOM 742 C C . PRO A 1 95 ? 1.740 -4.130 7.844 1.00 48.88 95 PRO A C 1
ATOM 744 O O . PRO A 1 95 ? 2.519 -3.465 7.178 1.00 48.88 95 PRO A O 1
ATOM 747 N N . VAL A 1 96 ? 2.149 -4.820 8.909 1.00 52.84 96 VAL A N 1
ATOM 748 C CA . VAL A 1 96 ? 3.546 -4.889 9.357 1.00 52.84 96 VAL A CA 1
ATOM 749 C C . VAL A 1 96 ? 4.287 -5.864 8.462 1.00 52.84 96 VAL A C 1
ATOM 751 O O . VAL A 1 96 ? 4.540 -7.019 8.784 1.00 52.84 96 VAL A O 1
ATOM 754 N N . GLY A 1 97 ? 4.559 -5.381 7.264 1.00 63.50 97 GLY A N 1
ATOM 755 C CA . GLY A 1 97 ? 5.467 -5.969 6.311 1.00 63.50 97 GLY A CA 1
ATOM 756 C C . GLY A 1 97 ? 6.387 -4.869 5.804 1.00 63.50 97 GLY A C 1
ATOM 757 O O . GLY A 1 97 ? 6.078 -3.687 5.948 1.00 63.50 97 GLY A O 1
ATOM 758 N N . PRO A 1 98 ? 7.500 -5.228 5.165 1.00 68.00 98 PRO A N 1
ATOM 759 C CA . PRO A 1 98 ? 8.453 -4.239 4.668 1.00 68.00 98 PRO A CA 1
ATOM 760 C C . PRO A 1 98 ? 7.784 -3.261 3.668 1.00 68.00 98 PRO A C 1
ATOM 762 O O . PRO A 1 98 ? 8.219 -2.130 3.500 1.00 68.00 98 PRO A O 1
ATOM 765 N N . CYS A 1 99 ? 6.656 -3.656 3.067 1.00 75.31 99 CYS A N 1
ATOM 766 C CA . CYS A 1 99 ? 5.849 -2.868 2.134 1.00 75.31 99 CYS A CA 1
ATOM 767 C C . CYS A 1 99 ? 4.837 -1.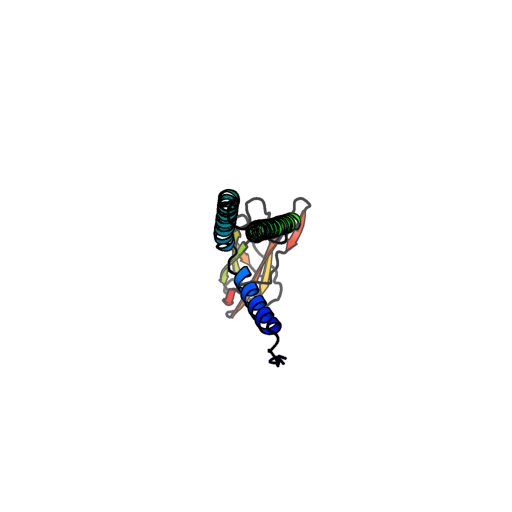904 2.773 1.00 75.31 99 CYS A C 1
ATOM 769 O O . CYS A 1 99 ? 4.052 -1.281 2.052 1.00 75.31 99 CYS A O 1
ATOM 771 N N . ALA A 1 100 ? 4.803 -1.802 4.103 1.00 71.56 100 ALA A N 1
ATOM 772 C CA . ALA A 1 100 ? 3.898 -0.907 4.813 1.00 71.56 100 ALA A CA 1
ATOM 773 C C . ALA A 1 100 ? 4.097 0.543 4.353 1.00 71.56 100 ALA A C 1
ATOM 775 O O . ALA A 1 100 ? 5.207 1.064 4.366 1.00 71.56 100 ALA A O 1
ATOM 776 N N . GLY A 1 101 ? 3.019 1.213 3.943 1.00 71.44 101 GLY A N 1
ATOM 777 C CA . GLY A 1 101 ? 3.055 2.647 3.637 1.00 71.44 101 GLY A CA 1
ATOM 778 C C . GLY A 1 101 ? 3.748 3.040 2.326 1.00 71.44 101 GLY A C 1
ATOM 779 O O . GLY A 1 101 ? 3.646 4.202 1.933 1.00 71.44 101 GLY A O 1
ATOM 780 N N . VAL A 1 102 ? 4.382 2.111 1.604 1.00 80.62 102 VAL A N 1
ATOM 781 C CA . VAL A 1 102 ? 4.938 2.387 0.273 1.00 80.62 102 VAL A CA 1
ATOM 782 C C . VAL A 1 102 ? 3.804 2.470 -0.735 1.00 80.62 102 VAL A C 1
ATOM 784 O O . VAL A 1 102 ? 3.042 1.520 -0.920 1.00 80.62 102 VAL A O 1
ATOM 787 N N . LYS A 1 103 ? 3.690 3.611 -1.417 1.00 82.12 103 LYS A N 1
ATOM 788 C CA . LYS A 1 103 ? 2.677 3.810 -2.453 1.00 82.12 103 LYS A CA 1
ATOM 789 C C . LYS A 1 103 ? 3.314 4.338 -3.721 1.00 82.12 103 LYS A C 1
ATOM 791 O O . LYS A 1 103 ? 3.882 5.426 -3.722 1.00 82.12 103 LYS A O 1
ATOM 796 N N . VAL A 1 104 ? 3.138 3.595 -4.804 1.00 85.62 104 VAL A N 1
ATOM 797 C CA . VAL A 1 104 ? 3.508 4.001 -6.160 1.00 85.62 104 VAL A CA 1
ATOM 798 C C . VAL A 1 104 ? 2.262 4.068 -7.033 1.00 85.62 104 VAL A C 1
ATOM 800 O O . VAL A 1 104 ? 1.292 3.346 -6.796 1.00 85.62 104 VAL A O 1
ATOM 803 N N . ILE A 1 105 ? 2.261 4.970 -8.009 1.00 87.31 105 ILE A N 1
ATOM 804 C CA . ILE A 1 105 ? 1.189 5.101 -8.997 1.00 87.31 105 ILE A CA 1
ATOM 805 C C . ILE A 1 105 ? 1.761 5.277 -10.396 1.00 87.31 105 ILE A C 1
ATOM 807 O O . ILE A 1 105 ? 2.825 5.869 -10.572 1.00 87.31 105 ILE A O 1
ATOM 811 N N . ILE A 1 106 ? 1.010 4.820 -11.391 1.00 89.25 106 ILE A N 1
ATOM 812 C CA . ILE A 1 106 ? 1.248 5.157 -12.792 1.00 89.25 106 ILE A CA 1
ATOM 813 C C . ILE A 1 106 ? 0.600 6.518 -13.047 1.00 89.25 106 ILE A C 1
ATOM 815 O O . ILE A 1 106 ? -0.595 6.698 -12.809 1.00 89.25 106 ILE A O 1
ATOM 819 N N . VAL A 1 107 ? 1.395 7.488 -13.491 1.00 89.31 107 VAL A N 1
ATOM 820 C CA . VAL A 1 107 ? 0.931 8.846 -13.822 1.00 89.31 107 VAL A CA 1
ATOM 821 C C . VAL A 1 107 ? 0.663 8.977 -15.318 1.00 89.31 107 VAL A C 1
ATOM 823 O O . VAL A 1 107 ? -0.203 9.745 -15.726 1.00 89.31 107 VAL A O 1
ATOM 826 N N . ASN A 1 108 ? 1.409 8.238 -16.138 1.00 88.25 108 ASN A N 1
ATOM 827 C CA . ASN A 1 108 ? 1.263 8.245 -17.585 1.00 88.25 108 ASN A CA 1
ATOM 828 C C . ASN A 1 108 ? 1.754 6.916 -18.170 1.00 88.25 108 ASN A C 1
ATOM 830 O O . ASN A 1 108 ? 2.696 6.331 -17.639 1.00 88.25 108 ASN A O 1
ATOM 834 N N . ALA A 1 109 ? 1.168 6.484 -19.281 1.00 89.50 109 ALA A N 1
ATOM 835 C CA . ALA A 1 109 ? 1.693 5.403 -20.103 1.00 89.50 109 ALA A CA 1
ATOM 836 C C . ALA A 1 109 ? 1.494 5.758 -21.580 1.00 89.50 109 ALA A C 1
ATOM 838 O O . ALA A 1 109 ? 0.453 6.297 -21.959 1.00 89.50 109 ALA A O 1
ATOM 839 N 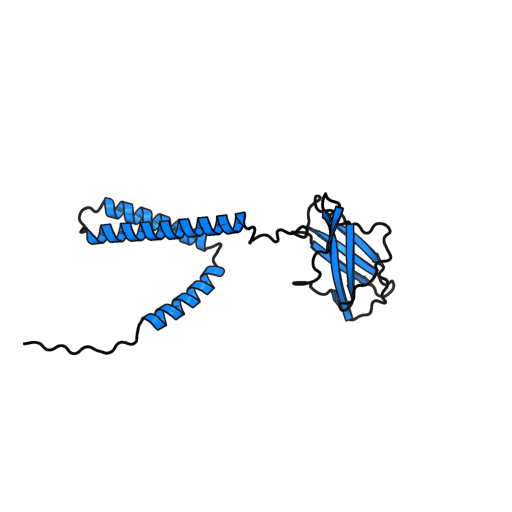N . ARG A 1 110 ? 2.514 5.517 -22.404 1.00 88.50 110 ARG A N 1
ATOM 840 C CA . ARG A 1 110 ? 2.546 5.908 -23.815 1.00 88.50 110 ARG A CA 1
ATOM 841 C C . ARG A 1 110 ? 2.932 4.722 -24.688 1.00 88.50 110 ARG A C 1
ATOM 843 O O . ARG A 1 110 ? 3.985 4.122 -24.501 1.00 88.50 110 ARG A O 1
ATOM 850 N N . SER A 1 111 ? 2.088 4.445 -25.678 1.00 89.38 111 SER A N 1
ATOM 851 C CA . SER A 1 111 ? 2.315 3.407 -26.688 1.00 89.38 111 SER A CA 1
ATOM 852 C C . SER A 1 111 ? 3.374 3.793 -27.719 1.00 89.38 111 SER A C 1
ATOM 854 O O . SER A 1 111 ? 4.078 2.938 -28.234 1.00 89.38 111 SER A O 1
ATOM 856 N N . SER A 1 112 ? 3.536 5.088 -28.013 1.00 88.69 112 SER A N 1
ATOM 857 C CA . SER A 1 112 ? 4.472 5.560 -29.045 1.00 88.69 112 SER A CA 1
ATOM 858 C C . SER A 1 112 ? 5.937 5.218 -28.764 1.00 88.69 112 SER A C 1
ATOM 860 O O . SER A 1 112 ? 6.739 5.155 -29.690 1.00 88.69 112 SER A O 1
AT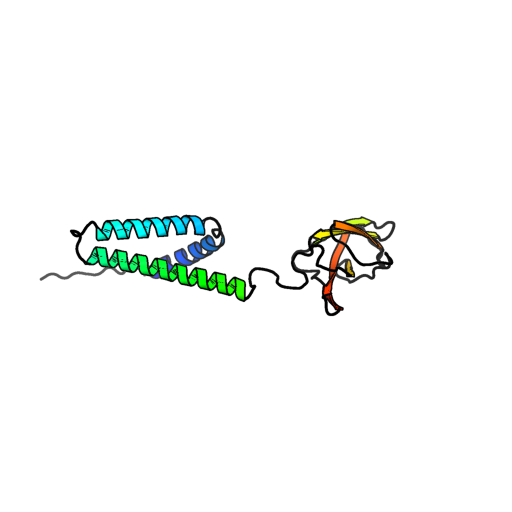OM 862 N N . ASP A 1 113 ? 6.290 5.079 -27.488 1.00 89.50 113 ASP A N 1
ATOM 863 C CA . ASP A 1 113 ? 7.650 4.840 -27.008 1.00 89.50 113 ASP A CA 1
ATOM 864 C C . ASP A 1 113 ? 7.719 3.730 -25.944 1.00 89.50 113 ASP A C 1
ATOM 866 O O . ASP A 1 113 ? 8.737 3.609 -25.262 1.00 89.50 113 ASP A O 1
ATOM 870 N N . ASN A 1 114 ? 6.651 2.930 -25.803 1.00 92.12 114 ASN A N 1
ATOM 871 C CA . ASN A 1 114 ? 6.517 1.855 -24.813 1.00 92.12 114 ASN A CA 1
ATOM 872 C C . ASN A 1 114 ? 6.974 2.291 -23.406 1.00 92.12 114 ASN A C 1
ATOM 874 O O . ASN A 1 114 ? 7.738 1.598 -22.725 1.00 92.12 114 ASN A O 1
ATOM 878 N N . SER A 1 115 ? 6.541 3.487 -22.985 1.00 92.50 115 SER A N 1
ATOM 879 C CA . SER A 1 115 ? 6.998 4.122 -21.748 1.00 92.50 115 SER A CA 1
ATOM 880 C C . SER A 1 115 ? 5.906 4.222 -20.686 1.00 92.50 115 SER A C 1
ATOM 882 O O . SER A 1 115 ? 4.737 4.477 -20.978 1.00 92.50 115 SER A O 1
ATOM 884 N N . ILE A 1 116 ? 6.294 4.048 -19.422 1.00 91.25 116 ILE A N 1
ATOM 885 C CA . ILE A 1 116 ? 5.425 4.156 -18.247 1.00 91.25 116 ILE A CA 1
ATOM 886 C C . ILE A 1 116 ? 6.077 5.112 -17.253 1.00 91.25 116 ILE A C 1
ATOM 888 O O . ILE A 1 116 ? 7.194 4.894 -16.788 1.00 91.25 116 ILE A O 1
ATOM 892 N N . THR A 1 117 ? 5.375 6.180 -16.896 1.00 91.56 117 THR A N 1
ATOM 893 C CA . THR A 1 117 ? 5.808 7.138 -15.880 1.00 91.56 117 THR A CA 1
ATOM 894 C C . THR A 1 117 ? 5.202 6.767 -14.533 1.00 91.56 117 THR A C 1
ATOM 896 O O . THR A 1 117 ? 3.981 6.776 -14.369 1.00 91.56 117 THR A O 1
ATOM 899 N N . ILE A 1 118 ? 6.060 6.481 -13.558 1.00 90.69 118 ILE A N 1
ATOM 900 C CA . ILE A 1 118 ? 5.693 6.047 -12.210 1.00 90.69 118 ILE A CA 1
ATOM 901 C C . ILE A 1 118 ? 6.097 7.129 -11.209 1.00 90.69 118 ILE A C 1
ATOM 903 O O . ILE A 1 118 ? 7.185 7.695 -11.304 1.00 90.69 118 ILE A O 1
ATOM 907 N N . ASN A 1 119 ? 5.227 7.411 -10.242 1.00 88.69 119 ASN A N 1
ATOM 908 C CA . ASN A 1 119 ? 5.492 8.322 -9.131 1.00 88.69 119 ASN A CA 1
ATOM 909 C C . ASN A 1 119 ? 5.363 7.585 -7.792 1.00 88.69 119 ASN A C 1
ATOM 911 O O . ASN A 1 119 ? 4.382 6.868 -7.569 1.00 88.69 119 ASN A O 1
ATOM 915 N N . ARG A 1 120 ? 6.334 7.787 -6.893 1.00 86.75 120 ARG A N 1
ATOM 916 C CA . ARG A 1 120 ? 6.253 7.342 -5.496 1.00 86.75 120 ARG A CA 1
ATOM 917 C C . ARG A 1 120 ? 5.582 8.410 -4.637 1.00 86.75 120 ARG A C 1
ATOM 919 O O . ARG A 1 120 ? 6.177 9.434 -4.335 1.00 86.75 120 ARG A O 1
ATOM 926 N N . LEU A 1 121 ? 4.373 8.127 -4.165 1.00 79.06 121 LEU A N 1
ATOM 927 C CA . LEU A 1 121 ? 3.580 9.051 -3.351 1.00 79.06 121 LEU A CA 1
ATOM 928 C C . LEU A 1 121 ? 3.871 8.973 -1.852 1.00 79.06 121 LEU A C 1
ATOM 930 O O . LEU A 1 121 ? 3.615 9.939 -1.141 1.00 79.06 121 LEU A O 1
ATOM 934 N N . ALA A 1 122 ? 4.288 7.808 -1.354 1.00 74.88 122 ALA A N 1
ATOM 935 C CA . ALA A 1 122 ? 4.455 7.571 0.078 1.00 74.88 122 ALA A CA 1
ATOM 936 C C . ALA A 1 122 ? 5.486 6.471 0.358 1.00 74.88 122 ALA A C 1
ATOM 938 O O . ALA A 1 122 ? 5.844 5.695 -0.537 1.00 74.88 122 ALA A O 1
ATOM 939 N N . GLY A 1 123 ? 5.932 6.408 1.613 1.00 68.94 123 GLY A N 1
ATOM 940 C CA . GLY A 1 123 ? 6.808 5.358 2.131 1.00 68.94 123 GLY A CA 1
ATOM 941 C C . GLY A 1 123 ? 8.036 5.858 2.884 1.00 68.94 123 GLY A C 1
ATOM 942 O O . GLY A 1 123 ? 8.935 5.054 3.054 1.00 68.94 123 GLY A O 1
ATOM 943 N N . GLY A 1 124 ? 8.105 7.141 3.257 1.00 69.31 124 GLY A N 1
ATOM 944 C CA . GLY A 1 124 ? 9.198 7.728 4.039 1.00 69.31 124 GLY A CA 1
ATOM 945 C C . GLY A 1 124 ? 10.591 7.636 3.392 1.00 69.31 124 GLY A C 1
ATOM 946 O O . GLY A 1 124 ? 10.807 6.875 2.443 1.00 69.31 124 GLY A O 1
ATOM 947 N N . PRO A 1 125 ? 11.575 8.408 3.869 1.00 68.44 125 PRO A N 1
ATOM 948 C CA . PRO A 1 125 ? 12.954 8.297 3.396 1.00 68.44 125 PRO A CA 1
ATOM 949 C C . PRO A 1 125 ? 13.617 6.968 3.796 1.00 68.44 125 PRO A C 1
ATOM 951 O O . PRO A 1 125 ? 14.580 6.551 3.158 1.00 68.44 125 PRO A O 1
ATOM 954 N N . GLU A 1 126 ? 13.109 6.298 4.831 1.00 73.06 126 GLU A N 1
ATOM 955 C CA . GLU A 1 126 ? 13.645 5.047 5.370 1.00 73.06 126 GLU A CA 1
ATOM 956 C C . GLU A 1 126 ? 13.398 3.824 4.479 1.00 73.06 126 GLU A C 1
ATOM 958 O O . GLU A 1 126 ? 14.150 2.853 4.565 1.00 73.06 126 GLU A O 1
ATOM 963 N N . VAL A 1 127 ? 12.388 3.851 3.599 1.00 80.75 127 VAL A N 1
ATOM 964 C CA . VAL A 1 127 ? 12.138 2.718 2.703 1.00 80.75 127 VAL A CA 1
ATOM 965 C C . VAL A 1 127 ? 12.926 2.866 1.406 1.00 80.75 127 VAL A C 1
ATOM 967 O O . VAL A 1 127 ? 12.663 3.746 0.573 1.00 80.75 127 VAL A O 1
ATOM 970 N N . ASN A 1 128 ? 13.870 1.947 1.221 1.00 85.94 128 ASN A N 1
ATOM 971 C CA . ASN A 1 128 ? 14.715 1.866 0.044 1.00 85.94 128 ASN A CA 1
ATOM 972 C C . ASN A 1 128 ? 14.015 1.075 -1.074 1.00 85.94 128 ASN A C 1
ATOM 974 O O . ASN A 1 128 ? 14.016 -0.156 -1.068 1.00 85.94 128 ASN A O 1
ATOM 978 N N . VAL A 1 129 ? 13.396 1.779 -2.027 1.00 88.38 129 VAL A N 1
ATOM 979 C CA . VAL A 1 129 ? 12.831 1.167 -3.242 1.00 88.38 129 VAL A CA 1
ATOM 980 C C . VAL A 1 129 ? 13.948 1.040 -4.270 1.00 88.38 129 VAL A C 1
ATOM 982 O O . VAL A 1 129 ? 14.368 2.039 -4.853 1.00 88.38 129 VAL A O 1
ATOM 985 N N . VAL A 1 130 ? 14.417 -0.185 -4.489 1.00 90.56 130 VAL A N 1
ATOM 986 C CA . VAL A 1 130 ? 15.584 -0.492 -5.333 1.00 90.56 130 VAL A CA 1
ATOM 987 C C . VAL A 1 130 ? 15.214 -0.845 -6.771 1.00 90.56 130 VAL A C 1
ATOM 989 O O . VAL A 1 130 ? 16.023 -0.674 -7.680 1.00 90.56 130 VAL A O 1
ATOM 992 N N . ASP A 1 131 ? 13.991 -1.322 -6.995 1.00 89.88 131 ASP A N 1
ATOM 993 C CA . ASP A 1 131 ? 13.488 -1.689 -8.318 1.00 89.88 131 ASP A CA 1
ATOM 994 C C . ASP A 1 131 ? 11.960 -1.526 -8.363 1.00 89.88 131 ASP A C 1
ATOM 996 O O . ASP A 1 131 ? 11.300 -1.332 -7.342 1.00 89.88 131 ASP A O 1
ATOM 1000 N N . THR A 1 132 ? 11.376 -1.597 -9.553 1.00 89.69 132 THR A N 1
ATOM 1001 C CA . THR A 1 132 ? 9.926 -1.650 -9.755 1.00 89.69 132 THR A CA 1
ATOM 1002 C C . THR A 1 132 ? 9.616 -2.757 -10.753 1.00 89.69 132 THR A C 1
ATOM 1004 O O . THR A 1 132 ? 10.224 -2.838 -11.815 1.00 89.69 132 THR A O 1
ATOM 1007 N N . LYS A 1 133 ? 8.678 -3.645 -10.426 1.00 90.25 133 LYS A N 1
ATOM 1008 C CA . LYS A 1 133 ? 8.148 -4.637 -11.363 1.00 90.25 133 LYS A CA 1
ATOM 1009 C C . LYS A 1 133 ? 6.923 -4.065 -12.050 1.00 90.25 133 LYS A C 1
ATOM 1011 O O . LYS A 1 133 ? 6.094 -3.438 -11.399 1.00 90.25 133 LYS A O 1
ATOM 1016 N N . VAL A 1 134 ? 6.811 -4.309 -13.349 1.00 90.06 134 VAL A N 1
ATOM 1017 C CA . VAL A 1 134 ? 5.640 -3.942 -14.147 1.00 90.06 134 VAL A CA 1
ATOM 1018 C C . VAL A 1 134 ? 4.999 -5.227 -14.650 1.00 90.06 134 VAL A C 1
ATOM 1020 O O . VAL A 1 134 ? 5.697 -6.138 -15.101 1.00 90.06 134 VAL A O 1
ATOM 1023 N N . ALA A 1 135 ? 3.675 -5.294 -14.577 1.00 90.44 135 ALA A N 1
ATOM 1024 C CA . ALA A 1 135 ? 2.879 -6.313 -15.235 1.00 90.44 135 ALA A CA 1
ATOM 1025 C C . ALA A 1 135 ? 1.919 -5.657 -16.231 1.00 90.44 135 ALA A C 1
ATOM 1027 O O . ALA A 1 135 ? 1.269 -4.668 -15.902 1.00 90.44 135 ALA A O 1
ATOM 1028 N N . VAL A 1 136 ? 1.813 -6.215 -17.433 1.00 89.62 136 VAL A N 1
ATOM 1029 C CA . VAL A 1 136 ? 0.850 -5.791 -18.456 1.00 89.62 136 VAL A CA 1
ATOM 1030 C C . VAL A 1 136 ? -0.063 -6.969 -18.758 1.00 89.62 136 VAL A C 1
ATOM 1032 O O . VAL A 1 136 ? 0.408 -8.077 -19.008 1.00 89.62 136 VAL A O 1
ATOM 1035 N N . ASN A 1 137 ? -1.376 -6.763 -18.650 1.00 89.12 137 ASN A N 1
ATOM 1036 C CA . ASN A 1 137 ? -2.398 -7.804 -18.790 1.00 89.12 137 ASN A CA 1
ATOM 1037 C C . ASN A 1 137 ? -2.135 -9.038 -17.899 1.00 89.12 137 ASN A C 1
ATOM 1039 O O . ASN A 1 137 ? -2.429 -10.174 -18.265 1.00 89.12 137 ASN A O 1
ATOM 1043 N N . GLY A 1 138 ? -1.550 -8.812 -16.716 1.00 85.50 138 GLY A N 1
ATOM 1044 C CA . GLY A 1 138 ? -1.182 -9.857 -15.755 1.00 85.50 138 GLY A CA 1
ATOM 1045 C C . GLY A 1 138 ? 0.141 -10.581 -16.042 1.00 85.50 138 GLY A C 1
ATOM 1046 O O . GLY A 1 138 ? 0.557 -11.406 -15.230 1.00 85.50 138 GLY A O 1
ATOM 1047 N N . ALA A 1 139 ? 0.832 -10.271 -17.142 1.00 87.94 139 ALA A N 1
ATOM 1048 C CA . ALA A 1 139 ? 2.151 -10.814 -17.454 1.00 87.94 139 ALA A CA 1
ATOM 1049 C C . ALA A 1 139 ? 3.257 -9.858 -16.994 1.00 87.94 139 ALA A C 1
ATOM 1051 O O . ALA A 1 139 ? 3.228 -8.673 -17.313 1.00 87.94 139 ALA A O 1
ATOM 1052 N N . LEU A 1 140 ? 4.253 -10.367 -16.262 1.00 89.62 140 LEU A N 1
ATOM 1053 C CA . LEU A 1 140 ? 5.430 -9.580 -15.880 1.00 89.62 140 LEU A CA 1
ATOM 1054 C C . LEU A 1 140 ? 6.243 -9.209 -17.123 1.00 89.62 140 LEU A C 1
ATOM 1056 O O . LEU A 1 140 ? 6.668 -10.089 -17.872 1.00 89.62 140 LEU A O 1
ATOM 1060 N N . VAL A 1 141 ? 6.498 -7.915 -17.298 1.00 91.56 141 VAL A N 1
ATOM 1061 C CA . VAL A 1 141 ? 7.293 -7.376 -18.406 1.00 91.56 141 VAL A CA 1
ATOM 1062 C C . VAL A 1 141 ? 8.627 -6.846 -17.898 1.00 91.56 141 VAL A C 1
ATOM 1064 O O . VAL A 1 141 ? 8.768 -6.411 -16.750 1.00 91.56 141 VAL A O 1
ATOM 1067 N N . LYS A 1 142 ? 9.648 -6.904 -18.752 1.00 91.25 142 LYS A N 1
ATOM 1068 C CA . LYS A 1 142 ? 10.989 -6.443 -18.398 1.00 91.25 142 LYS A CA 1
ATOM 1069 C C . LYS A 1 142 ? 11.085 -4.931 -18.579 1.00 91.25 142 LYS A C 1
ATOM 1071 O O . LYS A 1 142 ? 10.628 -4.391 -19.575 1.00 91.25 142 LYS A O 1
ATOM 1076 N N . ILE A 1 143 ? 11.741 -4.265 -17.635 1.00 90.50 143 ILE A N 1
ATOM 1077 C CA . ILE A 1 143 ? 12.087 -2.844 -17.732 1.00 90.50 143 ILE A CA 1
ATOM 1078 C C . ILE A 1 143 ? 13.513 -2.702 -18.273 1.00 90.50 143 ILE A C 1
ATOM 1080 O O . ILE A 1 143 ? 14.454 -3.269 -17.699 1.00 90.50 143 ILE A O 1
ATOM 1084 N N . THR A 1 144 ? 13.670 -1.936 -19.352 1.00 86.25 144 THR A N 1
ATOM 1085 C CA . THR A 1 144 ? 14.940 -1.668 -20.054 1.00 86.25 144 THR A CA 1
ATOM 1086 C C . THR A 1 144 ? 15.585 -0.332 -19.685 1.00 86.25 144 THR A C 1
ATOM 1088 O O . THR A 1 144 ? 16.795 -0.193 -19.832 1.00 86.25 144 THR A O 1
ATOM 1091 N N . SER A 1 145 ? 14.822 0.632 -19.170 1.00 76.06 145 SER A N 1
ATOM 1092 C CA . SER A 1 145 ? 15.297 1.959 -18.748 1.00 76.06 145 SER A CA 1
ATOM 1093 C C . SER A 1 145 ? 14.494 2.419 -17.534 1.00 76.06 145 SER A C 1
ATOM 1095 O O . SER A 1 145 ? 13.322 2.038 -17.453 1.00 76.06 145 SER A O 1
ATOM 1097 N N . PRO A 1 146 ? 15.062 3.222 -16.614 1.00 75.12 146 PRO A N 1
ATOM 1098 C CA . PRO A 1 146 ? 16.410 3.823 -16.622 1.00 75.12 146 PRO A CA 1
ATOM 1099 C C . PRO A 1 146 ? 17.531 2.933 -16.050 1.00 75.12 146 PRO A C 1
ATOM 1101 O O . PRO A 1 146 ? 17.255 1.875 -15.487 1.00 75.12 146 PRO A O 1
ATOM 1104 N N . GLU A 1 147 ? 18.798 3.367 -16.212 1.00 78.00 147 GLU A N 1
ATOM 1105 C CA . GLU A 1 147 ? 20.002 2.697 -15.662 1.00 78.00 147 GLU A CA 1
ATOM 1106 C C . GLU A 1 147 ? 19.891 2.469 -14.149 1.00 78.00 147 GLU A C 1
ATOM 1108 O O . GLU A 1 147 ? 20.222 1.398 -13.643 1.00 78.00 147 GLU A O 1
ATOM 1113 N N . ASP A 1 148 ? 19.370 3.470 -13.441 1.00 84.31 148 ASP A N 1
ATOM 1114 C CA . ASP A 1 148 ? 18.984 3.369 -12.043 1.00 84.31 148 ASP A CA 1
ATOM 1115 C C . ASP A 1 148 ? 17.486 3.064 -11.949 1.00 84.31 148 ASP A C 1
ATOM 1117 O O . ASP A 1 148 ? 16.651 3.861 -12.382 1.00 84.31 148 ASP A O 1
ATOM 1121 N N . LYS A 1 149 ? 17.136 1.925 -11.354 1.00 85.06 149 LYS A N 1
ATOM 1122 C CA . LYS A 1 149 ? 15.741 1.491 -11.186 1.00 85.06 149 LYS A CA 1
ATOM 1123 C C . LYS A 1 149 ? 15.129 1.925 -9.861 1.00 85.06 149 LYS A C 1
ATOM 1125 O O . LYS A 1 149 ? 13.912 1.794 -9.698 1.00 85.06 149 LYS A O 1
ATOM 1130 N N . SER A 1 150 ? 15.947 2.476 -8.964 1.00 87.50 150 SER A N 1
ATOM 1131 C CA . SER A 1 150 ? 15.484 2.963 -7.675 1.00 87.50 150 SER A CA 1
ATOM 1132 C C . SER A 1 150 ? 14.522 4.138 -7.840 1.00 87.50 150 SER A C 1
ATOM 1134 O O . SER A 1 150 ? 14.561 4.877 -8.836 1.00 87.50 150 SER A O 1
ATOM 1136 N N . LEU A 1 151 ? 13.626 4.270 -6.862 1.00 86.81 151 LEU A N 1
ATOM 1137 C CA . LEU A 1 151 ? 12.596 5.301 -6.838 1.00 86.81 151 LEU A CA 1
ATOM 1138 C C . LEU A 1 151 ? 12.563 5.965 -5.455 1.00 86.81 151 LEU A C 1
ATOM 1140 O O . LEU A 1 151 ? 12.075 5.407 -4.465 1.00 86.81 151 LEU A O 1
ATOM 1144 N N . ARG A 1 152 ? 13.105 7.179 -5.377 1.00 86.50 152 ARG A N 1
ATOM 1145 C CA . ARG A 1 152 ? 13.168 7.974 -4.147 1.00 86.50 152 ARG A CA 1
ATOM 1146 C C . ARG A 1 152 ? 11.796 8.526 -3.779 1.00 86.50 152 ARG A C 1
ATOM 1148 O O . ARG A 1 152 ? 10.855 8.525 -4.571 1.00 86.50 152 ARG A O 1
ATOM 1155 N N . GLU A 1 153 ? 11.669 8.980 -2.539 1.00 82.81 153 GLU A N 1
ATOM 1156 C CA . GLU A 1 153 ? 10.438 9.595 -2.049 1.00 82.81 153 GLU A CA 1
ATOM 1157 C C . GLU A 1 153 ? 10.028 10.798 -2.917 1.00 82.81 153 GLU A C 1
ATOM 1159 O O . GLU A 1 153 ? 10.852 11.660 -3.222 1.00 82.81 153 GLU A O 1
ATOM 1164 N N . LEU A 1 154 ? 8.752 10.832 -3.327 1.00 84.56 154 LEU A N 1
ATOM 1165 C CA . LEU A 1 154 ? 8.166 11.860 -4.200 1.00 84.56 154 LEU A CA 1
ATOM 1166 C C . LEU A 1 154 ? 8.835 11.983 -5.579 1.00 84.56 154 LEU A C 1
ATOM 1168 O O . LEU A 1 154 ? 8.573 12.932 -6.321 1.00 84.56 154 LEU A O 1
ATOM 1172 N N . GLU A 1 155 ? 9.659 11.006 -5.958 1.00 89.12 155 GLU A N 1
ATOM 1173 C CA . GLU A 1 155 ? 10.283 10.959 -7.270 1.00 89.12 155 GLU A CA 1
ATOM 1174 C C . GLU A 1 155 ? 9.291 10.466 -8.326 1.00 89.12 155 GLU A C 1
ATOM 1176 O O . GLU A 1 155 ? 8.462 9.581 -8.093 1.00 89.12 155 GLU A O 1
ATOM 1181 N N . THR A 1 156 ? 9.396 11.056 -9.517 1.00 91.06 156 THR A N 1
ATOM 1182 C CA . THR A 1 156 ? 8.698 10.607 -10.720 1.00 91.06 156 THR A CA 1
ATOM 1183 C C . THR A 1 156 ? 9.726 10.175 -11.743 1.00 91.06 156 THR A C 1
ATOM 1185 O O . THR A 1 156 ? 10.589 10.966 -12.121 1.00 91.06 156 THR A O 1
ATOM 1188 N N . LYS A 1 157 ? 9.613 8.939 -12.221 1.00 92.31 157 LYS A N 1
ATOM 1189 C CA . LYS A 1 157 ? 10.569 8.354 -13.157 1.00 92.31 157 LYS A CA 1
ATOM 1190 C C . LYS A 1 157 ? 9.834 7.689 -14.307 1.00 92.31 157 LYS A C 1
ATOM 1192 O O . LYS A 1 157 ? 8.755 7.128 -14.126 1.00 92.31 157 LYS A O 1
ATOM 1197 N N . THR A 1 158 ? 10.395 7.804 -15.505 1.00 92.50 158 THR A N 1
ATOM 1198 C CA . THR A 1 158 ? 9.838 7.168 -16.702 1.00 92.50 158 THR A CA 1
ATOM 1199 C C . THR A 1 158 ? 10.658 5.939 -17.033 1.00 92.50 158 THR A C 1
ATOM 1201 O O . THR A 1 158 ? 11.879 6.018 -17.148 1.00 92.50 158 THR A O 1
ATOM 1204 N N . TYR A 1 159 ? 9.959 4.823 -17.165 1.00 91.62 159 TYR A N 1
ATOM 1205 C CA . TYR A 1 159 ? 10.505 3.514 -17.441 1.00 91.62 159 TYR A CA 1
ATOM 1206 C C . TYR A 1 159 ? 10.141 3.104 -18.862 1.00 91.62 159 TYR A C 1
ATOM 1208 O O . TYR A 1 159 ? 9.028 3.374 -19.307 1.00 91.62 159 TYR A O 1
ATOM 1216 N N . ILE A 1 160 ? 11.064 2.450 -19.561 1.00 92.50 160 ILE A N 1
ATOM 1217 C CA . ILE A 1 160 ? 10.774 1.806 -20.849 1.00 92.50 160 ILE A CA 1
ATOM 1218 C C . ILE A 1 160 ? 10.552 0.327 -20.571 1.00 92.50 160 ILE A C 1
ATOM 1220 O O . ILE A 1 160 ? 11.354 -0.290 -19.858 1.00 92.50 160 ILE A O 1
ATOM 1224 N N . VAL A 1 161 ? 9.464 -0.224 -21.104 1.00 92.38 161 VAL A N 1
ATOM 1225 C CA . VAL A 1 161 ? 9.149 -1.648 -20.987 1.00 92.38 161 VAL A CA 1
ATOM 1226 C C . VAL A 1 161 ? 9.405 -2.374 -22.297 1.00 92.38 161 VAL A C 1
ATOM 1228 O O . VAL A 1 161 ? 9.202 -1.846 -23.385 1.00 92.38 161 VAL A O 1
ATOM 1231 N N . ASP A 1 162 ? 9.858 -3.612 -22.171 1.00 93.19 162 ASP A N 1
ATOM 1232 C CA . ASP A 1 162 ? 10.046 -4.560 -23.265 1.00 93.19 162 ASP A CA 1
ATOM 1233 C C . ASP A 1 162 ? 8.703 -5.238 -23.586 1.00 93.19 162 ASP A C 1
ATOM 1235 O O . ASP A 1 162 ? 8.495 -6.425 -23.329 1.00 93.19 162 ASP A O 1
ATOM 1239 N N . TYR A 1 163 ? 7.737 -4.414 -23.998 1.00 91.44 163 TYR A N 1
ATOM 1240 C CA . TYR A 1 163 ? 6.371 -4.797 -24.343 1.00 91.44 163 TYR A CA 1
ATOM 1241 C C . TYR A 1 163 ? 5.748 -3.710 -25.222 1.00 91.44 163 TYR A C 1
ATOM 1243 O O . TYR A 1 163 ? 5.870 -2.528 -24.897 1.00 91.44 163 TYR A O 1
ATOM 1251 N N . ASP A 1 164 ? 5.066 -4.104 -26.297 1.00 91.88 164 ASP A N 1
ATOM 1252 C CA . ASP A 1 164 ? 4.329 -3.176 -27.156 1.00 91.88 164 ASP A CA 1
ATOM 1253 C C . ASP A 1 164 ? 3.017 -2.788 -26.481 1.00 91.88 164 ASP A C 1
ATOM 1255 O O . ASP A 1 164 ? 2.063 -3.558 -26.449 1.00 91.88 164 ASP A O 1
ATOM 1259 N N . ILE A 1 165 ? 3.007 -1.600 -25.881 1.00 89.44 165 ILE A N 1
ATOM 1260 C CA . ILE A 1 165 ? 1.865 -1.102 -25.123 1.00 89.44 165 ILE A CA 1
ATOM 1261 C C . ILE A 1 165 ? 0.752 -0.692 -26.094 1.00 89.44 165 ILE A C 1
ATOM 1263 O O . ILE A 1 165 ? 0.943 0.199 -26.923 1.00 89.44 165 ILE A O 1
ATOM 1267 N N . GLU A 1 166 ? -0.445 -1.248 -25.927 1.00 90.56 166 GLU A N 1
ATOM 1268 C CA . GLU A 1 166 ? -1.618 -0.937 -26.740 1.00 90.56 166 GLU A CA 1
ATOM 1269 C C . GLU A 1 166 ? -2.731 -0.242 -25.939 1.00 90.56 166 GLU A C 1
ATOM 1271 O O . GLU A 1 166 ? -2.835 -0.313 -24.711 1.00 90.56 166 GLU A O 1
ATOM 1276 N N . THR A 1 167 ? -3.606 0.478 -26.649 1.00 86.25 167 THR A N 1
ATOM 1277 C CA . THR A 1 167 ? -4.795 1.081 -26.035 1.00 86.25 167 THR A CA 1
ATOM 1278 C C . THR A 1 167 ? -5.713 -0.011 -25.497 1.00 86.25 167 THR A C 1
ATOM 1280 O O . THR A 1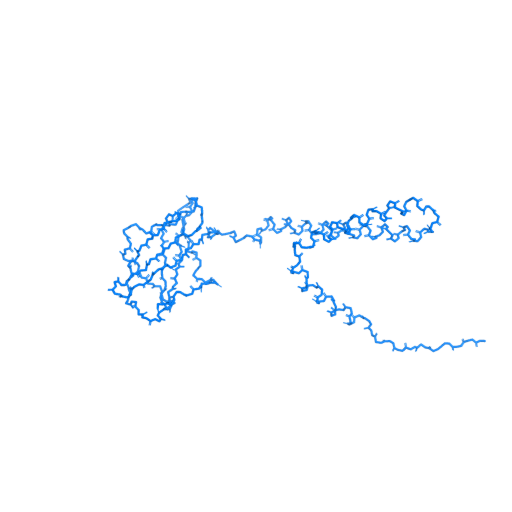 167 ? -6.118 -0.913 -26.227 1.00 86.25 167 THR A O 1
ATOM 1283 N N . GLY A 1 168 ? -6.115 0.117 -24.234 1.00 85.38 168 GLY A N 1
ATOM 1284 C CA . GLY A 1 168 ? -6.927 -0.886 -23.552 1.00 85.38 168 GLY A CA 1
ATOM 1285 C C . GLY A 1 168 ? -6.153 -1.898 -22.711 1.00 85.38 168 GLY A C 1
ATOM 1286 O O . GLY A 1 168 ? -6.811 -2.616 -21.953 1.00 85.38 168 GLY A O 1
ATOM 1287 N N . ASP A 1 169 ? -4.819 -1.904 -22.767 1.00 89.50 169 ASP A N 1
ATOM 1288 C CA . ASP A 1 169 ? -3.997 -2.714 -21.872 1.00 89.50 169 ASP A CA 1
ATOM 1289 C C . ASP A 1 169 ? -4.197 -2.338 -20.405 1.00 89.50 169 ASP A C 1
ATOM 1291 O O . ASP A 1 169 ? -4.444 -1.182 -20.040 1.00 89.50 169 ASP A O 1
ATOM 1295 N N . LEU A 1 170 ? -4.077 -3.352 -19.551 1.00 89.38 170 LEU A N 1
ATOM 1296 C CA . LEU A 1 170 ? -4.156 -3.223 -18.107 1.00 89.38 170 LEU A CA 1
ATOM 1297 C C . LEU A 1 170 ? -2.749 -3.275 -17.516 1.00 89.38 170 LEU A C 1
ATOM 1299 O O . LEU A 1 170 ? -2.124 -4.334 -17.489 1.00 89.38 170 LEU A O 1
ATOM 1303 N N . ILE A 1 171 ? -2.262 -2.138 -17.025 1.00 88.56 171 ILE A N 1
ATOM 1304 C CA . ILE A 1 171 ? -0.918 -2.035 -16.450 1.00 88.56 171 ILE A CA 1
ATOM 1305 C C . ILE A 1 171 ? -0.993 -2.015 -14.926 1.00 88.56 171 ILE A C 1
ATOM 1307 O O . ILE A 1 171 ? -1.794 -1.278 -14.339 1.00 88.56 171 ILE A O 1
ATOM 1311 N N . ASP A 1 172 ? -0.114 -2.798 -14.308 1.00 88.44 172 ASP A N 1
ATOM 1312 C CA . ASP A 1 172 ? 0.096 -2.857 -12.870 1.00 88.44 172 ASP A CA 1
ATOM 1313 C C . ASP A 1 172 ? 1.581 -2.722 -12.503 1.00 88.44 172 ASP A C 1
ATOM 1315 O O . ASP A 1 172 ? 2.470 -3.058 -13.292 1.00 88.44 172 ASP A O 1
ATOM 1319 N N . ILE A 1 173 ? 1.857 -2.208 -11.305 1.00 88.69 173 ILE A N 1
ATOM 1320 C CA . ILE A 1 173 ? 3.206 -1.929 -10.813 1.00 88.69 173 ILE A CA 1
ATOM 1321 C C . ILE A 1 173 ? 3.384 -2.363 -9.361 1.00 88.69 173 ILE A C 1
ATOM 1323 O O . ILE A 1 173 ? 2.519 -2.162 -8.513 1.00 88.69 173 ILE A O 1
ATOM 1327 N N . ALA A 1 174 ? 4.566 -2.890 -9.060 1.00 89.06 174 ALA A N 1
ATOM 1328 C CA . ALA A 1 174 ? 4.975 -3.252 -7.713 1.00 89.06 174 ALA A CA 1
ATOM 1329 C C . ALA A 1 174 ? 6.362 -2.699 -7.393 1.00 89.06 174 ALA A C 1
ATOM 1331 O O . ALA A 1 174 ? 7.324 -3.050 -8.081 1.00 89.06 174 ALA A O 1
ATOM 1332 N N . PRO A 1 175 ? 6.511 -1.886 -6.338 1.00 89.44 175 PRO A N 1
ATOM 1333 C CA . PRO A 1 175 ? 7.825 -1.495 -5.870 1.00 89.44 175 PRO A CA 1
ATOM 1334 C C . PRO A 1 175 ? 8.526 -2.709 -5.250 1.00 89.44 175 PRO A C 1
ATOM 1336 O O . PRO A 1 175 ? 7.917 -3.508 -4.533 1.00 89.44 175 PRO A O 1
ATOM 1339 N N . VAL A 1 176 ? 9.818 -2.835 -5.527 1.00 90.62 176 VAL A N 1
ATOM 1340 C CA . VAL A 1 176 ? 10.717 -3.777 -4.868 1.00 90.62 176 VAL A CA 1
ATOM 1341 C C . VAL A 1 176 ? 11.525 -2.996 -3.854 1.00 90.62 176 VAL A C 1
ATOM 1343 O O . VAL A 1 176 ? 12.210 -2.031 -4.193 1.00 90.62 176 VAL A O 1
ATOM 1346 N N . ILE A 1 177 ? 11.430 -3.418 -2.608 1.00 90.38 177 ILE A N 1
ATOM 1347 C CA . ILE A 1 177 ? 12.102 -2.787 -1.482 1.00 90.38 177 ILE A CA 1
ATOM 1348 C C . ILE A 1 177 ? 13.218 -3.679 -0.973 1.00 90.38 177 ILE A C 1
ATOM 1350 O O . ILE A 1 177 ? 13.116 -4.902 -1.048 1.00 90.38 177 ILE A O 1
ATOM 1354 N N . GLU A 1 178 ? 14.256 -3.064 -0.430 1.00 88.81 178 GLU A N 1
ATOM 1355 C CA . GLU A 1 178 ? 15.393 -3.759 0.159 1.00 88.81 178 GLU A CA 1
ATOM 1356 C C . GLU A 1 178 ? 15.491 -3.416 1.646 1.00 88.81 178 GLU A C 1
ATOM 1358 O O . GLU A 1 178 ? 15.413 -2.243 2.018 1.00 88.81 178 GLU A O 1
ATOM 1363 N N . ASN A 1 179 ? 15.610 -4.435 2.500 1.00 86.38 179 ASN A N 1
ATOM 1364 C CA . ASN A 1 179 ? 15.848 -4.228 3.929 1.00 86.38 179 ASN A CA 1
ATOM 1365 C C . ASN A 1 179 ? 17.346 -4.020 4.228 1.00 86.38 179 ASN A C 1
ATOM 1367 O O . ASN A 1 179 ? 18.197 -4.149 3.352 1.00 86.38 179 ASN A O 1
ATOM 1371 N N . GLU A 1 180 ? 17.682 -3.743 5.489 1.00 84.19 180 GLU A N 1
ATOM 1372 C CA . GLU A 1 180 ? 19.073 -3.542 5.934 1.00 84.19 180 GLU A CA 1
ATOM 1373 C C . GLU A 1 180 ? 19.973 -4.778 5.734 1.00 84.19 180 GLU A C 1
ATOM 1375 O O . GLU A 1 180 ? 21.194 -4.657 5.674 1.00 84.19 180 GLU A O 1
ATOM 1380 N N . GLU A 1 181 ? 19.379 -5.967 5.599 1.00 86.12 181 GLU A N 1
ATOM 1381 C CA . GLU A 1 181 ? 20.081 -7.228 5.335 1.00 86.12 181 GLU A CA 1
ATOM 1382 C C . GLU A 1 181 ? 20.294 -7.491 3.830 1.00 86.12 181 GLU A C 1
ATOM 1384 O O . GLU A 1 181 ? 20.831 -8.537 3.460 1.00 86.12 181 GLU A O 1
ATOM 1389 N N . GLY A 1 182 ? 19.861 -6.581 2.949 1.00 85.38 182 GLY A N 1
ATOM 1390 C CA . GLY A 1 182 ? 19.933 -6.745 1.493 1.00 85.38 182 GLY A CA 1
ATOM 1391 C C . GLY A 1 182 ? 18.889 -7.711 0.916 1.00 85.38 182 GLY A C 1
ATOM 1392 O O . GLY A 1 182 ? 18.991 -8.122 -0.240 1.00 85.38 182 GLY A O 1
ATOM 1393 N N . GLN A 1 183 ? 17.887 -8.115 1.701 1.00 86.62 183 GLN A N 1
ATOM 1394 C CA . GLN A 1 183 ? 16.784 -8.947 1.224 1.00 86.62 183 GLN A CA 1
ATOM 1395 C C . GLN A 1 183 ? 15.765 -8.088 0.481 1.00 86.62 183 GLN A C 1
ATOM 1397 O O . GLN A 1 183 ? 15.311 -7.058 0.984 1.00 86.62 183 GLN A O 1
ATOM 1402 N N . GLN A 1 184 ? 15.374 -8.553 -0.705 1.00 89.88 184 GLN A N 1
ATOM 1403 C CA . GLN A 1 184 ? 14.424 -7.855 -1.560 1.00 89.88 184 GLN A CA 1
ATOM 1404 C C . GLN A 1 184 ? 13.011 -8.416 -1.413 1.00 89.88 184 GLN A C 1
ATOM 1406 O O . GLN A 1 184 ? 12.784 -9.621 -1.533 1.00 89.88 184 GLN A O 1
ATOM 1411 N N . PHE A 1 185 ? 12.045 -7.522 -1.222 1.00 86.25 185 PHE A N 1
ATOM 1412 C CA . PHE A 1 185 ? 10.627 -7.848 -1.124 1.00 86.25 185 PHE A CA 1
ATOM 1413 C C . PHE A 1 185 ? 9.872 -7.142 -2.241 1.00 86.25 185 PHE A C 1
ATOM 1415 O O . PHE A 1 185 ? 10.008 -5.939 -2.434 1.00 86.25 185 PHE A O 1
ATOM 1422 N N . THR A 1 186 ? 9.059 -7.887 -2.986 1.00 87.31 186 THR A N 1
ATOM 1423 C CA . THR A 1 186 ? 8.158 -7.292 -3.980 1.00 87.31 186 THR A CA 1
ATOM 1424 C C . THR A 1 186 ? 6.837 -6.973 -3.299 1.00 87.31 186 THR A C 1
ATOM 1426 O O . THR A 1 186 ? 6.143 -7.877 -2.832 1.00 87.31 186 THR A O 1
ATOM 1429 N N . CYS A 1 187 ? 6.493 -5.693 -3.222 1.00 83.38 187 CYS A N 1
ATOM 1430 C CA . CYS A 1 187 ? 5.229 -5.266 -2.643 1.00 83.38 187 CYS A CA 1
ATOM 1431 C C . CYS A 1 187 ? 4.089 -5.629 -3.580 1.00 83.38 187 CYS A C 1
ATOM 1433 O O . CYS A 1 187 ? 4.165 -5.340 -4.767 1.00 83.38 187 CYS A O 1
ATOM 1435 N N . SER A 1 188 ? 3.080 -6.332 -3.057 1.00 69.06 188 SER A N 1
ATOM 1436 C CA . SER A 1 188 ? 2.095 -7.030 -3.885 1.00 69.06 188 SER A CA 1
ATOM 1437 C C . SER A 1 188 ? 1.459 -6.141 -4.957 1.00 69.06 188 SER A C 1
ATOM 1439 O O . SER A 1 188 ? 0.991 -5.039 -4.675 1.00 69.06 188 SER A O 1
ATOM 1441 N N . ILE A 1 189 ? 1.379 -6.719 -6.155 1.00 58.62 189 ILE A N 1
ATOM 1442 C CA . ILE A 1 189 ? 0.626 -6.264 -7.331 1.00 58.62 189 ILE A CA 1
ATOM 1443 C C . ILE A 1 189 ? -0.900 -6.446 -7.103 1.00 58.62 189 ILE A C 1
ATOM 1445 O O . ILE A 1 189 ? -1.713 -5.906 -7.826 1.00 58.62 189 ILE A O 1
ATOM 1449 N N . SER A 1 190 ? -1.344 -7.168 -6.067 1.00 47.09 190 SER A N 1
ATOM 1450 C CA . SER A 1 190 ? -2.765 -7.486 -5.803 1.00 47.09 190 SER A CA 1
ATOM 1451 C C . SER A 1 190 ? -3.050 -7.386 -4.302 1.00 47.09 190 SER A C 1
ATOM 1453 O O . SER A 1 190 ? -2.369 -8.019 -3.503 1.00 47.09 190 SER A O 1
ATOM 1455 N N . ASP A 1 191 ? -3.926 -6.502 -3.817 1.00 38.12 191 ASP A N 1
ATOM 1456 C CA . ASP A 1 191 ? -5.372 -6.787 -3.763 1.00 38.12 191 ASP A CA 1
ATOM 1457 C C . ASP A 1 191 ? -6.270 -5.541 -3.924 1.00 38.12 191 ASP A C 1
ATOM 1459 O O . ASP A 1 191 ? -7.461 -5.563 -3.604 1.00 38.12 191 ASP A O 1
ATOM 1463 N N . ARG A 1 192 ? -5.722 -4.407 -4.381 1.00 41.12 192 ARG A N 1
ATOM 1464 C CA . ARG A 1 192 ? -6.481 -3.147 -4.561 1.00 41.12 192 ARG A CA 1
ATOM 1465 C C . ARG A 1 192 ? -6.003 -2.298 -5.739 1.00 41.12 192 ARG A C 1
ATOM 1467 O O . ARG A 1 192 ? -6.204 -1.079 -5.736 1.00 41.12 192 ARG A O 1
ATOM 1474 N N . THR A 1 193 ? -5.328 -2.894 -6.713 1.00 43.81 193 THR A N 1
ATOM 1475 C CA . THR A 1 193 ? -4.731 -2.158 -7.823 1.00 43.81 193 THR A CA 1
ATOM 1476 C C . THR A 1 193 ? -5.818 -1.610 -8.736 1.00 43.81 193 THR A C 1
ATOM 1478 O O . THR A 1 193 ? -6.603 -2.313 -9.371 1.00 43.81 193 THR A O 1
ATOM 1481 N N . LYS A 1 194 ? -5.919 -0.279 -8.733 1.00 49.84 194 LYS A N 1
ATOM 1482 C CA . LYS A 1 194 ? -6.626 0.453 -9.773 1.00 49.84 194 LYS A CA 1
ATOM 1483 C C . LYS A 1 194 ? -5.788 0.286 -11.028 1.00 49.84 194 LYS A C 1
ATOM 1485 O O . LYS A 1 194 ? -4.786 0.977 -11.174 1.00 49.84 194 LYS A O 1
ATOM 1490 N N . TRP A 1 195 ? -6.188 -0.646 -11.880 1.00 55.56 195 TRP A N 1
ATOM 1491 C CA . TRP A 1 195 ? -5.596 -0.816 -13.197 1.00 55.56 195 TRP A CA 1
ATOM 1492 C C . TRP A 1 195 ? -5.533 0.530 -13.914 1.00 55.56 195 TRP A C 1
ATOM 1494 O O . TRP A 1 195 ? -6.543 1.239 -14.003 1.00 55.56 195 TRP A O 1
ATOM 1504 N N . PHE A 1 196 ? -4.347 0.887 -14.402 1.00 63.41 196 PHE A N 1
ATOM 1505 C CA . PHE A 1 196 ? -4.219 2.016 -15.306 1.00 63.41 196 PHE A CA 1
ATOM 1506 C C . PHE A 1 196 ? -4.582 1.515 -16.697 1.00 63.41 196 PHE A C 1
ATOM 1508 O O . PHE A 1 196 ? -3.867 0.695 -17.269 1.00 63.41 196 PHE A O 1
ATOM 1515 N N . LYS A 1 197 ? -5.735 1.967 -17.192 1.00 63.09 197 LYS A N 1
ATOM 1516 C CA . LYS A 1 197 ? -6.162 1.717 -18.562 1.00 63.09 197 LYS A CA 1
ATOM 1517 C C . LYS A 1 197 ? -5.694 2.879 -19.425 1.00 63.09 197 LYS A C 1
ATOM 1519 O O . LYS A 1 197 ? -5.991 4.028 -19.095 1.00 63.09 197 LYS A O 1
ATOM 1524 N N . ILE A 1 198 ? -4.983 2.548 -20.494 1.00 62.28 198 ILE A N 1
ATOM 1525 C CA . ILE A 1 198 ? -4.550 3.494 -21.530 1.00 62.28 198 ILE A CA 1
ATOM 1526 C C . ILE A 1 198 ? -5.727 3.868 -22.419 1.00 62.28 198 ILE A C 1
ATOM 1528 O O . ILE A 1 198 ? -6.476 2.941 -22.817 1.00 62.28 198 ILE A O 1
#

Secondary structure (DSSP, 8-state):
-----------HHHHHHHHHHHHHHHHTT-HHHHHHHHHHHHHHHHHHHHHHHH-TTS-HHHHHHHHHHHHHHHHHHHHHHHHHHHHHHTTTTTT-STTTT-EEEEEEEETTTTEEEEEEEESTTT-EEEEEEEEETTEEE-EEE-S-----TT-EEEEEESS---TT-EEEEEEEEE-TT--EEE--S-SS---EE-

Radius of gyration: 30.0 Å; chains: 1; bounding box: 80×35×81 Å

Foldseek 3Di:
DDDDDDDDDDPPVVVVVVVVVVVVVVVVVCPPVCVVVLVVVLVVLVVLLVVLVVCPPDDPVSNVVSVVVNVVSVVVVVVVVVVVVVCVVVVVPFPPDLCTWWDKDFPDADLVQQKTKMFTATDDQQWKQQAKWKDKQNHTWDWPDDPGRTHGHRDIDMTHTPDRDDQQIWMFMWTWTADPVRDIDTHDSDDDDPTDGD

pLDDT: mean 71.62, std 16.01, range [38.12, 93.19]